Protein AF-A0AAN6QRR6-F1 (afdb_monomer_lite)

Sequence (284 aa):
MASRGSGISPPNESFLSRKKKEIVDRSMAIFEQSLERCLNNSVSTPRRTKRQRDDEDTTPEHRTSETGPRTKRKRAAPEPNGLRLACPFYKHDPAKYKNHNTCSGHCWKTVHRLKEHIYRNHVLKNCCPRCLEHFDGSEALKDHQRAKVPCELKQASVDTITDEQEKKLHTRAKPNVPEEEKWREMYQIIFPGEEVPSPYHELAAEPSKAGISRFSSPDEVKELLRTKLPPLVRRALEKEVDRLFEDLQEKVNQKTVEIIRDVELQMLRTIQFGEEQSVAPAAA

Foldseek 3Di:
DDDDDDDDDDDDQDPLNVVLVVVLVVVLVVVLVVLCCVLVVPPDDDDDDDDDDDDDDDYDDDDDDDDDDDDDPPPDDPDPPPFFFAALLCVVPVPVCVPVCLHNVDTHPAVVVSLVSCCVPQEQPLAAQAARDHDPDVVRSVCQPVDPDPDHGDDDDLRYQDPVLNVVSPPDDDPPDDRQVVQQSNSCSSRPPDDRDGRGPPPVVVPPVVVVVPQPDPVSVSVCCSPPVSVVSSVVSSVVSVVVVVVVVVVVVVVVVVVVVVVVVVVVVVVVVVVVVVPDDDDD

Radius of gyration: 33.0 Å; chains: 1; bounding box: 94×90×100 Å

Secondary structure (DSSP, 8-state):
--------PPP---HHHHHHHHHHHHHHHHHHHHHHHHHHGGG------------------------------------S----BPPHHHHH-HHHHTT-HHHHS--BSSHHHHHHHHHHHTB-TTB-TTT--B-SSHHHHHHHHT-SSPPP-PPPPTT-B-HHHHHHHHSPPPTT--HHHHHHHHHHHHSTTS----SB----S--TTTTTTT---HHHHHHHHHHHHHHHHHHHHHHHHHHHHHHHHHHHHHHHHHHHHHHHHHHHHHHHHHHHHHS-----

pLDDT: mean 70.09, std 20.12, range [28.44, 96.38]

Structure (mmCIF, N/CA/C/O backbone):
data_AF-A0AAN6QRR6-F1
#
_entry.id   AF-A0AAN6QRR6-F1
#
loop_
_atom_site.group_PDB
_atom_site.id
_atom_site.type_symbol
_atom_site.label_atom_id
_atom_site.label_alt_id
_atom_site.label_comp_id
_atom_site.label_asym_id
_atom_site.label_entity_id
_atom_site.label_seq_id
_atom_site.pdbx_PDB_ins_code
_atom_site.Cartn_x
_atom_site.Cartn_y
_atom_site.Cartn_z
_atom_site.occupancy
_atom_site.B_iso_or_equiv
_atom_site.auth_seq_id
_atom_site.auth_comp_id
_atom_site.auth_asym_id
_atom_site.auth_atom_id
_atom_site.pdbx_PDB_model_num
ATOM 1 N N . MET A 1 1 ? -14.271 63.853 19.084 1.00 41.41 1 MET A N 1
ATOM 2 C CA . MET A 1 1 ? -13.844 63.000 17.955 1.00 41.41 1 MET A CA 1
ATOM 3 C C . MET A 1 1 ? -13.163 61.775 18.532 1.00 41.41 1 MET A C 1
ATOM 5 O O . MET A 1 1 ? -12.080 61.887 19.087 1.00 41.41 1 MET A O 1
ATOM 9 N N . ALA A 1 2 ? -13.874 60.650 18.528 1.00 42.28 2 ALA A N 1
ATOM 10 C CA . ALA A 1 2 ? -13.412 59.376 19.053 1.00 42.28 2 ALA A CA 1
ATOM 11 C C . ALA A 1 2 ? -12.925 58.512 17.889 1.00 42.28 2 ALA A C 1
ATOM 13 O O . ALA A 1 2 ? -13.687 58.293 16.956 1.00 42.28 2 ALA A O 1
ATOM 14 N N . SER A 1 3 ? -11.702 57.995 17.984 1.00 38.94 3 SER A N 1
ATOM 15 C CA . SER A 1 3 ? -11.244 56.859 17.182 1.00 38.94 3 SER A CA 1
ATOM 16 C C . SER A 1 3 ? -10.356 55.989 18.061 1.00 38.94 3 SER A C 1
ATOM 18 O O . SER A 1 3 ? -9.150 56.195 18.164 1.00 38.94 3 SER A O 1
ATOM 20 N N . ARG A 1 4 ? -10.983 55.034 18.753 1.00 41.72 4 ARG A N 1
ATOM 21 C CA . ARG A 1 4 ? -10.296 53.899 19.370 1.00 41.72 4 ARG A CA 1
ATOM 22 C C . ARG A 1 4 ? -10.099 52.852 18.278 1.00 41.72 4 ARG A C 1
ATOM 24 O O . ARG A 1 4 ? -11.075 52.300 17.780 1.00 41.72 4 ARG A O 1
ATOM 31 N N . GLY A 1 5 ? -8.849 52.612 17.894 1.00 38.28 5 GLY A N 1
ATOM 32 C CA . GLY A 1 5 ? -8.487 51.487 17.041 1.00 38.28 5 GLY A CA 1
ATOM 33 C C . GLY A 1 5 ? -8.675 50.184 17.811 1.00 38.28 5 GLY A C 1
ATOM 34 O O . GLY A 1 5 ? -7.978 49.941 18.795 1.00 38.28 5 GLY A O 1
ATOM 35 N N . SER A 1 6 ? -9.632 49.366 17.383 1.00 37.62 6 SER A N 1
ATOM 36 C CA . SER A 1 6 ? -9.788 47.993 17.855 1.00 37.62 6 SER A CA 1
ATOM 37 C C . SER A 1 6 ? -8.597 47.165 17.379 1.00 37.62 6 SER A C 1
ATOM 39 O O . SER A 1 6 ? -8.483 46.848 16.197 1.00 37.62 6 SER A O 1
ATOM 41 N N . GLY A 1 7 ? -7.704 46.822 18.306 1.00 34.41 7 GLY A N 1
ATOM 42 C CA . GLY A 1 7 ? -6.723 45.765 18.104 1.00 34.41 7 GLY A CA 1
ATOM 43 C C . GLY A 1 7 ? -7.452 44.433 17.962 1.00 34.41 7 GLY A C 1
ATOM 44 O O . GLY A 1 7 ? -8.055 43.943 18.914 1.00 34.41 7 GLY A O 1
ATOM 45 N N . ILE A 1 8 ? -7.431 43.871 16.758 1.00 40.53 8 ILE A N 1
ATOM 46 C CA . ILE A 1 8 ? -7.892 42.513 16.486 1.00 40.53 8 ILE A CA 1
ATOM 47 C C . ILE A 1 8 ? -6.829 41.571 17.061 1.00 40.53 8 ILE A C 1
ATOM 49 O O . ILE A 1 8 ? -5.773 41.375 16.464 1.00 40.53 8 ILE A O 1
ATOM 53 N N . SER A 1 9 ? -7.084 41.025 18.250 1.00 40.47 9 SER A N 1
ATOM 54 C CA . SER A 1 9 ? -6.319 39.891 18.775 1.00 40.47 9 SER A CA 1
ATOM 55 C C . SER A 1 9 ? -6.528 38.671 17.864 1.00 40.47 9 SER A C 1
ATOM 57 O O . SER A 1 9 ? -7.665 38.421 17.454 1.00 40.47 9 SER A O 1
ATOM 59 N N . PRO A 1 10 ? -5.478 37.897 17.534 1.00 50.06 10 PRO A N 1
ATOM 60 C CA . PRO A 1 10 ? -5.624 36.700 16.715 1.00 50.06 10 PRO A CA 1
ATOM 61 C C . PRO A 1 10 ? -6.438 35.627 17.459 1.00 50.06 10 PRO A C 1
ATOM 63 O O . PRO A 1 10 ? -6.409 35.581 18.694 1.00 50.06 10 PRO A O 1
ATOM 66 N N . PRO A 1 11 ? -7.160 34.754 16.734 1.00 54.41 11 PRO A N 1
ATOM 67 C CA . PRO A 1 11 ? -8.000 33.738 17.345 1.00 54.41 11 PRO A CA 1
ATOM 68 C C . PRO A 1 11 ? -7.126 32.752 18.124 1.00 54.41 11 PRO A C 1
ATOM 70 O O . PRO A 1 11 ? -6.092 32.275 17.651 1.00 54.41 11 PRO A O 1
ATOM 73 N N . ASN A 1 12 ? -7.539 32.470 19.353 1.00 50.34 12 ASN A N 1
ATOM 74 C CA . ASN A 1 12 ? -6.928 31.486 20.228 1.00 50.34 12 ASN A CA 1
ATOM 75 C C . ASN A 1 12 ? -7.055 30.080 19.612 1.00 50.34 12 ASN A C 1
ATOM 77 O O . ASN A 1 12 ? -8.045 29.389 19.821 1.00 50.34 12 ASN A O 1
ATOM 81 N N . GLU A 1 13 ? -6.048 29.628 18.858 1.00 58.41 13 GLU A N 1
ATOM 82 C CA . GLU A 1 13 ? -6.014 28.233 18.398 1.00 58.41 13 GLU A CA 1
ATOM 83 C C . GLU A 1 13 ? -6.190 27.273 19.581 1.00 58.41 13 GLU A C 1
ATOM 85 O O . GLU A 1 13 ? -5.448 27.361 20.569 1.00 58.41 13 GLU A O 1
ATOM 90 N N . SER A 1 14 ? -7.160 26.358 19.463 1.00 82.81 14 SER A N 1
ATOM 91 C CA . SER A 1 14 ? -7.439 25.349 20.483 1.00 82.81 14 SER A CA 1
ATOM 92 C C . SER A 1 14 ? -6.184 24.515 20.770 1.00 82.81 14 SER A C 1
ATOM 94 O O . SER A 1 14 ? -5.356 24.287 19.883 1.00 82.81 14 SER A O 1
ATOM 96 N N . PHE A 1 15 ? -6.028 24.032 22.006 1.00 86.44 15 PHE A N 1
ATOM 97 C CA . PHE A 1 15 ? -4.907 23.157 22.373 1.00 86.44 15 PHE A CA 1
ATOM 98 C C . PHE A 1 15 ? -4.795 21.945 21.429 1.00 86.44 15 PHE A C 1
ATOM 100 O O . PHE A 1 15 ? -3.695 21.573 21.022 1.00 86.44 15 PHE A O 1
ATOM 107 N N . LEU A 1 16 ? -5.939 21.386 21.017 1.00 84.31 16 LEU A N 1
ATOM 108 C CA . LEU A 1 16 ? -6.011 20.290 20.051 1.00 84.31 16 LEU A CA 1
ATOM 109 C C . LEU A 1 16 ? -5.510 20.710 18.667 1.00 84.31 16 LEU A C 1
ATOM 111 O O . LEU A 1 16 ? -4.710 19.989 18.081 1.00 84.31 16 LEU A O 1
ATOM 115 N N . SER A 1 17 ? -5.902 21.887 18.172 1.00 87.50 17 SER A N 1
ATOM 116 C CA . SER A 1 17 ? -5.409 22.432 16.897 1.00 87.50 17 SER A CA 1
ATOM 117 C C . SER A 1 17 ? -3.889 22.602 16.917 1.00 87.50 17 SER A C 1
ATOM 119 O O . SER A 1 17 ? -3.209 22.155 15.995 1.00 87.50 17 SER A O 1
ATOM 121 N N . ARG A 1 18 ? -3.331 23.140 18.013 1.00 91.56 18 ARG A N 1
ATOM 122 C CA . ARG A 1 18 ? -1.872 23.251 18.187 1.00 91.56 18 ARG A CA 1
ATOM 123 C C . ARG A 1 18 ? -1.196 21.885 18.197 1.00 91.56 18 ARG A C 1
ATOM 125 O O . ARG A 1 18 ? -0.142 21.727 17.589 1.00 91.56 18 ARG A O 1
ATOM 132 N N . LYS A 1 19 ? -1.802 20.891 18.855 1.00 91.38 19 LYS A N 1
ATOM 133 C CA . LYS A 1 19 ? -1.226 19.547 18.941 1.00 91.38 19 LYS A CA 1
ATOM 134 C C . LYS A 1 19 ? -1.268 18.807 17.606 1.00 91.38 19 LYS A C 1
ATOM 136 O O . LYS A 1 19 ? -0.277 18.190 17.226 1.00 91.38 19 LYS A O 1
ATOM 141 N N . LYS A 1 20 ? -2.379 18.912 16.873 1.00 90.50 20 LYS A N 1
ATOM 142 C CA . LYS A 1 20 ? -2.514 18.394 15.504 1.00 90.50 20 LYS A CA 1
ATOM 143 C C . LYS A 1 20 ? -1.458 19.011 14.588 1.00 90.50 20 LYS A C 1
ATOM 145 O O . LYS A 1 20 ? -0.737 18.284 13.908 1.00 90.50 20 LYS A O 1
ATOM 150 N N . LYS A 1 21 ? -1.292 20.335 14.654 1.00 92.00 21 LYS A N 1
ATOM 151 C CA . LYS A 1 21 ? -0.264 21.065 13.906 1.00 92.00 21 LYS A CA 1
ATOM 152 C C . LYS A 1 21 ? 1.153 20.594 14.245 1.00 92.00 21 LYS A C 1
ATOM 154 O O . LYS A 1 21 ? 1.920 20.303 13.337 1.00 92.00 21 LYS A O 1
ATOM 159 N N . GLU A 1 22 ? 1.480 20.431 15.527 1.00 93.88 22 GLU A N 1
ATOM 160 C CA . GLU A 1 22 ? 2.784 19.915 15.976 1.00 93.88 22 GLU A CA 1
ATOM 161 C C . GLU A 1 22 ? 3.090 18.519 15.395 1.00 93.88 22 GLU A C 1
ATOM 163 O O . GLU A 1 22 ? 4.215 18.252 14.967 1.00 93.88 22 GLU A O 1
ATOM 168 N N . ILE A 1 23 ? 2.090 17.629 15.341 1.00 90.38 23 ILE A N 1
ATOM 169 C CA . ILE A 1 23 ? 2.226 16.280 14.764 1.00 90.38 23 ILE A CA 1
ATOM 170 C C . ILE A 1 23 ? 2.510 16.355 13.260 1.00 90.38 23 ILE A C 1
ATOM 172 O O . ILE A 1 23 ? 3.420 15.676 12.769 1.00 90.38 23 ILE A O 1
ATOM 176 N N . VAL A 1 24 ? 1.755 17.186 12.535 1.00 94.25 24 VAL A N 1
ATOM 177 C CA . VAL A 1 24 ? 1.956 17.400 11.096 1.00 94.25 24 VAL A CA 1
ATOM 178 C C . VAL A 1 24 ? 3.338 17.995 10.840 1.00 94.25 24 VAL A C 1
ATOM 180 O O . VAL A 1 24 ? 4.071 17.464 10.013 1.00 94.25 24 VAL A O 1
ATOM 183 N N . ASP A 1 25 ? 3.741 19.029 11.578 1.00 93.00 25 ASP A N 1
ATOM 184 C CA . ASP A 1 25 ? 5.031 19.703 11.395 1.00 93.00 25 ASP A CA 1
ATOM 185 C C . ASP A 1 25 ? 6.216 18.769 11.674 1.00 93.00 25 ASP A C 1
ATOM 187 O O . ASP A 1 25 ? 7.170 18.723 10.895 1.00 93.00 25 ASP A O 1
ATOM 191 N N . ARG A 1 26 ? 6.140 17.943 12.725 1.00 92.81 26 ARG A N 1
ATOM 192 C CA . ARG A 1 26 ? 7.170 16.933 13.011 1.00 92.81 26 ARG A CA 1
ATOM 193 C C . ARG A 1 26 ? 7.266 15.881 11.905 1.00 92.81 26 ARG A C 1
ATOM 195 O O . ARG A 1 26 ? 8.367 15.476 11.534 1.00 92.81 26 ARG A O 1
ATOM 202 N N . SER A 1 27 ? 6.123 15.449 11.377 1.00 88.69 27 SER A N 1
ATOM 203 C CA . SER A 1 27 ? 6.056 14.476 10.280 1.00 88.69 27 SER A CA 1
ATOM 204 C C . SER A 1 27 ? 6.585 15.071 8.973 1.00 88.69 27 SER A C 1
ATOM 206 O O . SER A 1 27 ? 7.342 14.417 8.254 1.00 88.69 27 SER A O 1
ATOM 208 N N . MET A 1 28 ? 6.266 16.338 8.706 1.00 94.56 28 MET A N 1
ATOM 209 C CA . MET A 1 28 ? 6.780 17.095 7.568 1.00 94.56 28 MET A CA 1
ATOM 210 C C . MET A 1 28 ? 8.296 17.276 7.639 1.00 94.56 28 MET A C 1
ATOM 212 O O . MET A 1 28 ? 8.961 17.058 6.633 1.00 94.56 28 MET A O 1
ATOM 216 N N . ALA A 1 29 ? 8.869 17.549 8.814 1.00 91.94 29 ALA A N 1
ATOM 217 C CA . ALA A 1 29 ? 10.322 17.644 8.974 1.00 91.94 29 ALA A CA 1
ATOM 218 C C . ALA A 1 29 ? 11.043 16.316 8.653 1.00 91.94 29 ALA A C 1
ATOM 220 O O . ALA A 1 29 ? 12.105 16.305 8.024 1.00 91.94 29 ALA A O 1
ATOM 221 N N . ILE A 1 30 ? 10.459 15.174 9.040 1.00 88.62 30 ILE A N 1
ATOM 222 C CA . ILE A 1 30 ? 10.984 13.839 8.695 1.00 88.62 30 ILE A CA 1
ATOM 223 C C . ILE A 1 30 ? 10.897 13.598 7.184 1.00 88.62 30 ILE A C 1
ATOM 225 O O . ILE A 1 30 ? 11.841 13.078 6.574 1.00 88.62 30 ILE A O 1
ATOM 229 N N . PHE A 1 31 ? 9.769 13.973 6.580 1.00 90.19 31 PHE A N 1
ATOM 230 C CA . PHE A 1 31 ? 9.561 13.875 5.143 1.00 90.19 31 PHE A CA 1
ATOM 231 C C . PHE A 1 31 ? 10.566 14.740 4.371 1.00 90.19 31 PHE A C 1
ATOM 233 O O . PHE A 1 31 ? 11.236 14.219 3.486 1.00 90.19 31 PHE A O 1
ATOM 240 N N . GLU A 1 32 ? 10.738 16.011 4.732 1.00 88.31 32 GLU A N 1
ATOM 241 C CA . GLU A 1 32 ? 11.668 16.943 4.083 1.00 88.31 32 GLU A CA 1
ATOM 242 C C . GLU A 1 32 ? 13.119 16.463 4.198 1.00 88.31 32 GLU A C 1
ATOM 244 O O . GLU A 1 32 ? 13.843 16.436 3.202 1.00 88.31 32 GLU A O 1
ATOM 249 N N . GLN A 1 33 ? 13.532 15.963 5.370 1.00 84.81 33 GLN A N 1
ATOM 250 C CA . GLN A 1 33 ? 14.857 15.358 5.534 1.00 84.81 33 GLN A CA 1
ATOM 251 C C . GLN A 1 33 ? 15.043 14.129 4.627 1.00 84.81 33 GLN A C 1
ATOM 253 O O . GLN A 1 33 ? 16.127 13.898 4.083 1.00 84.81 33 GLN A O 1
ATOM 258 N N . SER A 1 34 ? 13.996 13.320 4.470 1.00 84.69 34 SER A N 1
ATOM 259 C CA . SER A 1 34 ? 14.023 12.135 3.610 1.00 84.69 34 SER A CA 1
ATOM 260 C C . SER A 1 34 ? 14.040 12.512 2.129 1.00 84.69 34 SER A C 1
ATOM 262 O O . SER A 1 34 ? 14.809 11.927 1.366 1.00 84.69 34 SER A O 1
ATOM 264 N N . LEU A 1 35 ? 13.260 13.523 1.739 1.00 86.38 35 LEU A N 1
ATOM 265 C CA . LEU A 1 35 ? 13.215 14.076 0.391 1.00 86.38 35 LEU A CA 1
ATOM 266 C C . LEU A 1 35 ? 14.591 14.610 -0.009 1.00 86.38 35 LEU A C 1
ATOM 268 O O . LEU A 1 35 ? 15.136 14.178 -1.021 1.00 86.38 35 LEU A O 1
ATOM 272 N N . GLU A 1 36 ? 15.211 15.447 0.823 1.00 85.19 36 GLU A N 1
ATOM 273 C CA . GLU A 1 36 ? 16.554 15.970 0.562 1.00 85.19 36 GLU A CA 1
ATOM 274 C C . GLU A 1 36 ? 17.605 14.860 0.497 1.00 85.19 36 GLU A C 1
ATOM 276 O O . GLU A 1 36 ? 18.439 14.836 -0.409 1.00 85.19 36 GLU A O 1
ATOM 281 N N . ARG A 1 37 ? 17.543 13.869 1.395 1.00 81.56 37 ARG A N 1
ATOM 282 C CA . ARG A 1 37 ? 18.446 12.711 1.339 1.00 81.56 37 ARG A CA 1
ATOM 283 C C . ARG A 1 37 ? 18.313 11.962 0.011 1.00 81.56 37 ARG A C 1
ATOM 285 O O . ARG A 1 37 ? 19.327 11.568 -0.558 1.00 81.56 37 ARG A O 1
ATOM 292 N N . CYS A 1 38 ? 17.098 11.777 -0.499 1.00 79.75 38 CYS A N 1
ATOM 293 C CA . CYS A 1 38 ? 16.847 11.113 -1.778 1.00 79.75 38 CYS A CA 1
ATOM 294 C C . CYS A 1 38 ? 17.300 11.951 -2.982 1.00 79.75 38 CYS A C 1
ATOM 296 O O . CYS A 1 38 ? 17.914 11.409 -3.903 1.00 79.75 38 CYS A O 1
ATOM 298 N N . LEU A 1 39 ? 17.035 13.259 -2.970 1.00 81.88 39 LEU A N 1
ATOM 299 C CA . LEU A 1 39 ? 17.397 14.168 -4.061 1.00 81.88 39 LEU A CA 1
ATOM 300 C C . LEU A 1 39 ? 18.916 14.402 -4.149 1.00 81.88 39 LEU A C 1
ATOM 302 O O . LEU A 1 39 ? 19.447 14.568 -5.254 1.00 81.88 39 LEU A O 1
ATOM 306 N N . ASN A 1 40 ? 19.620 14.347 -3.014 1.00 76.75 40 ASN A N 1
ATOM 307 C CA . ASN A 1 40 ? 21.065 14.572 -2.927 1.00 76.75 40 ASN A CA 1
ATOM 308 C C . ASN A 1 40 ? 21.884 13.269 -3.070 1.00 76.75 40 ASN A C 1
ATOM 310 O O . ASN A 1 40 ? 22.966 13.290 -3.656 1.00 76.75 40 ASN A O 1
ATOM 314 N N . ASN A 1 41 ? 21.356 12.101 -2.669 1.00 61.88 41 ASN A N 1
ATOM 315 C CA . ASN A 1 41 ? 22.047 10.806 -2.827 1.00 61.88 41 ASN A CA 1
ATOM 316 C C . ASN A 1 41 ? 21.940 10.175 -4.225 1.00 61.88 41 ASN A C 1
ATOM 318 O O . ASN A 1 41 ? 22.332 9.017 -4.408 1.00 61.88 41 ASN A O 1
ATOM 322 N N . SER A 1 42 ? 21.527 10.924 -5.256 1.00 49.59 42 SER A N 1
ATOM 323 C CA . SER A 1 42 ? 21.653 10.457 -6.646 1.00 49.59 42 SER A CA 1
ATOM 324 C C . SER A 1 42 ? 23.113 10.199 -7.073 1.00 49.59 42 SER A C 1
ATOM 326 O O . SER A 1 42 ? 23.346 9.694 -8.169 1.00 49.59 42 SER A O 1
ATOM 328 N N . VAL A 1 43 ? 24.100 10.472 -6.205 1.00 42.41 43 VAL A N 1
ATOM 329 C CA . VAL A 1 43 ? 25.482 9.983 -6.307 1.00 42.41 43 VAL A CA 1
ATOM 330 C C . VAL A 1 43 ? 26.008 9.549 -4.930 1.00 42.41 43 VAL A C 1
ATOM 332 O O . VAL A 1 43 ? 26.898 10.191 -4.394 1.00 42.41 43 VAL A O 1
ATOM 335 N N . SER A 1 44 ? 25.470 8.484 -4.321 1.00 32.22 44 SER A N 1
ATOM 336 C CA . SER A 1 44 ? 26.194 7.643 -3.338 1.00 32.22 44 SER A CA 1
ATOM 337 C C . SER A 1 44 ? 25.355 6.438 -2.910 1.00 32.22 44 SER A C 1
ATOM 339 O O . SER A 1 44 ? 24.500 6.522 -2.034 1.00 32.22 44 SER A O 1
ATOM 341 N N . THR A 1 45 ? 25.628 5.270 -3.492 1.00 32.81 45 THR A N 1
ATOM 342 C CA . THR A 1 45 ? 25.236 3.995 -2.878 1.00 32.81 45 THR A CA 1
ATOM 343 C C . THR A 1 45 ? 25.963 3.844 -1.535 1.00 32.81 45 THR A C 1
ATOM 345 O O . THR A 1 45 ? 27.190 3.991 -1.524 1.00 32.81 45 THR A O 1
ATOM 348 N N . PRO A 1 46 ? 25.288 3.510 -0.422 1.00 32.78 46 PRO A N 1
ATOM 349 C CA . PRO A 1 46 ? 25.958 3.320 0.857 1.00 32.78 46 PRO A CA 1
ATOM 350 C C . PRO A 1 46 ? 26.853 2.076 0.791 1.00 32.78 46 PRO A C 1
ATOM 352 O O . PRO A 1 46 ? 26.394 0.946 0.608 1.00 32.78 46 PRO A O 1
ATOM 355 N N . ARG A 1 47 ? 28.165 2.295 0.913 1.00 33.62 47 ARG A N 1
ATOM 356 C CA . ARG A 1 47 ? 29.181 1.246 1.013 1.00 33.62 47 ARG A CA 1
ATOM 357 C C . ARG A 1 47 ? 29.032 0.584 2.381 1.00 33.62 47 ARG A C 1
ATOM 359 O O . ARG A 1 47 ? 29.431 1.147 3.393 1.00 33.62 47 ARG A O 1
ATOM 366 N N . ARG A 1 48 ? 28.440 -0.609 2.409 1.00 34.72 48 ARG A N 1
ATOM 367 C CA . ARG A 1 48 ? 28.385 -1.473 3.595 1.00 34.72 48 ARG A CA 1
ATOM 368 C C . ARG A 1 48 ? 29.820 -1.701 4.093 1.00 34.72 48 ARG A C 1
ATOM 370 O O . ARG A 1 48 ? 30.649 -2.248 3.366 1.00 34.72 48 ARG A O 1
ATOM 377 N N . THR A 1 49 ? 30.116 -1.233 5.301 1.00 37.56 49 THR A N 1
ATOM 378 C CA . THR A 1 49 ? 31.385 -1.427 6.007 1.00 37.56 49 THR A CA 1
ATOM 379 C C . THR A 1 49 ? 31.629 -2.924 6.190 1.00 37.56 49 THR A C 1
ATOM 381 O O . THR A 1 49 ? 30.915 -3.614 6.917 1.00 37.56 49 THR A O 1
ATOM 384 N N . LYS A 1 50 ? 32.624 -3.446 5.467 1.00 34.41 50 LYS A N 1
ATOM 385 C CA . LYS A 1 50 ? 33.144 -4.801 5.643 1.00 34.41 50 LYS A CA 1
ATOM 386 C C . LYS A 1 50 ? 33.900 -4.807 6.971 1.00 34.41 50 LYS A C 1
ATOM 388 O O . LYS A 1 50 ? 34.956 -4.192 7.065 1.00 34.41 50 LYS A O 1
ATOM 393 N N . ARG A 1 51 ? 33.320 -5.444 7.992 1.00 34.59 51 ARG A N 1
ATOM 394 C CA . ARG A 1 51 ? 34.021 -5.759 9.240 1.00 34.59 51 ARG A CA 1
ATOM 395 C C . ARG A 1 51 ? 35.254 -6.597 8.893 1.00 34.59 51 ARG A C 1
ATOM 397 O O . ARG A 1 51 ? 35.142 -7.616 8.211 1.00 34.59 51 ARG A O 1
ATOM 404 N N . GLN A 1 52 ? 36.398 -6.073 9.301 1.00 32.88 52 GLN A N 1
ATOM 405 C CA . GLN A 1 52 ? 37.721 -6.670 9.248 1.00 32.88 52 GLN A CA 1
ATOM 406 C C . GLN A 1 52 ? 37.755 -7.851 10.224 1.00 32.88 52 GLN A C 1
ATOM 408 O O . GLN A 1 52 ? 37.259 -7.737 11.344 1.00 32.88 52 GLN A O 1
ATOM 413 N N . ARG A 1 53 ? 38.263 -8.996 9.769 1.00 33.88 53 ARG A N 1
ATOM 414 C CA . ARG A 1 53 ? 38.677 -10.101 10.631 1.00 33.88 53 ARG A CA 1
ATOM 415 C C . ARG A 1 53 ? 40.135 -10.343 10.274 1.00 33.88 53 ARG A C 1
ATOM 417 O O . ARG A 1 53 ? 40.410 -10.690 9.126 1.00 33.88 53 ARG A O 1
ATOM 424 N N . ASP A 1 54 ? 41.005 -10.006 11.213 1.00 37.84 54 ASP A N 1
ATOM 425 C CA . ASP A 1 54 ? 42.435 -10.274 11.166 1.00 37.84 54 ASP A CA 1
ATOM 426 C C . ASP A 1 54 ? 42.657 -11.786 11.284 1.00 37.84 54 ASP A C 1
ATOM 428 O O . ASP A 1 54 ? 41.964 -12.444 12.061 1.00 37.84 54 ASP A O 1
ATOM 432 N N . ASP A 1 55 ? 43.582 -12.316 10.490 1.00 33.94 55 ASP A N 1
ATOM 433 C CA . ASP A 1 55 ? 44.284 -13.565 10.781 1.00 33.94 55 ASP A CA 1
ATOM 434 C C . ASP A 1 55 ? 45.655 -13.492 10.090 1.00 33.94 55 ASP A C 1
ATOM 436 O O . ASP A 1 55 ? 45.767 -13.111 8.920 1.00 33.94 55 ASP A O 1
ATOM 440 N N . GLU A 1 56 ? 46.684 -13.736 10.887 1.00 32.78 56 GLU A N 1
ATOM 441 C CA . GLU A 1 56 ? 48.104 -13.477 10.679 1.00 32.78 56 GLU A CA 1
ATOM 442 C C . GLU A 1 56 ? 48.802 -14.830 10.513 1.00 32.78 56 GLU A C 1
ATOM 444 O O . GLU A 1 56 ? 48.715 -15.633 11.434 1.00 32.78 56 GLU A O 1
ATOM 449 N N . ASP A 1 57 ? 49.495 -15.085 9.389 1.00 33.41 57 ASP A N 1
ATOM 450 C CA . ASP A 1 57 ? 50.649 -16.007 9.376 1.00 33.41 57 ASP A CA 1
ATOM 451 C C . ASP A 1 57 ? 51.580 -15.846 8.137 1.00 33.41 57 ASP A C 1
ATOM 453 O O . ASP A 1 57 ? 51.236 -16.180 7.002 1.00 33.41 57 ASP A O 1
ATOM 457 N N . THR A 1 58 ? 52.734 -15.210 8.379 1.00 30.39 58 THR A N 1
ATOM 458 C CA . THR A 1 58 ? 54.148 -15.560 8.064 1.00 30.39 58 THR A CA 1
ATOM 459 C C . THR A 1 58 ? 54.535 -16.291 6.741 1.00 30.39 58 THR A C 1
ATOM 461 O O . THR A 1 58 ? 54.377 -17.497 6.639 1.00 30.39 58 THR A O 1
ATOM 464 N N . THR A 1 59 ? 54.969 -15.580 5.671 1.00 35.03 59 THR A N 1
ATOM 465 C CA . THR A 1 59 ? 56.348 -15.361 5.075 1.00 35.03 59 THR A CA 1
ATOM 466 C C . THR A 1 59 ? 56.946 -16.466 4.133 1.00 35.03 59 THR A C 1
ATOM 468 O O . THR A 1 59 ? 56.431 -17.575 4.126 1.00 35.03 59 THR A O 1
ATOM 471 N N . PRO A 1 60 ? 58.016 -16.226 3.312 1.00 40.47 60 PRO A N 1
ATOM 472 C CA . PRO A 1 60 ? 58.104 -15.322 2.136 1.00 40.47 60 PRO A CA 1
ATOM 473 C C . PRO A 1 60 ? 58.853 -15.910 0.882 1.00 40.47 60 PRO A C 1
ATOM 475 O O . PRO A 1 60 ? 59.268 -17.061 0.885 1.00 40.47 60 PRO A O 1
ATOM 478 N N . GLU A 1 61 ? 59.085 -15.044 -0.135 1.00 30.45 61 GLU A N 1
ATOM 479 C CA . GLU A 1 61 ? 60.025 -15.113 -1.304 1.00 30.45 61 GLU A CA 1
ATOM 480 C C . GLU A 1 61 ? 59.469 -15.595 -2.670 1.00 30.45 61 GLU A C 1
ATOM 482 O O . GLU A 1 61 ? 58.752 -16.581 -2.741 1.00 30.45 61 GLU A O 1
ATOM 487 N N . HIS A 1 62 ? 59.755 -15.022 -3.855 1.00 29.03 62 HIS A N 1
ATOM 488 C CA . HIS A 1 62 ? 60.454 -13.811 -4.336 1.00 29.03 62 HIS A CA 1
ATOM 489 C C . HIS A 1 62 ? 60.098 -13.623 -5.840 1.00 29.03 62 HIS A C 1
ATOM 491 O O . HIS A 1 62 ? 59.976 -14.624 -6.545 1.00 29.03 62 HIS A O 1
ATOM 497 N N . ARG A 1 63 ? 60.010 -12.366 -6.333 1.00 31.72 63 ARG A N 1
ATOM 498 C CA . ARG A 1 63 ? 60.360 -11.834 -7.694 1.00 31.72 63 ARG A CA 1
ATOM 499 C C . ARG A 1 63 ? 59.425 -10.709 -8.198 1.00 31.72 63 ARG A C 1
ATOM 501 O O . ARG A 1 63 ? 58.387 -10.941 -8.801 1.00 31.72 63 ARG A O 1
ATOM 508 N N . THR A 1 64 ? 59.861 -9.484 -7.889 1.00 28.44 64 THR A N 1
ATOM 509 C CA . THR A 1 64 ? 59.967 -8.257 -8.716 1.00 28.44 64 THR A CA 1
ATOM 510 C C . THR A 1 64 ? 59.168 -8.138 -10.030 1.00 28.44 64 THR A C 1
ATOM 512 O O . THR A 1 64 ? 59.392 -8.918 -10.953 1.00 28.44 64 THR A O 1
ATOM 515 N N . SER A 1 65 ? 58.342 -7.081 -10.151 1.00 29.56 65 SER A N 1
ATOM 516 C CA . SER A 1 65 ? 58.589 -5.904 -11.027 1.00 29.56 65 SER A CA 1
ATOM 517 C C . SER A 1 65 ? 57.307 -5.114 -11.387 1.00 29.56 65 SER A C 1
ATOM 519 O O . SER A 1 65 ? 56.362 -5.652 -11.949 1.00 29.56 65 SER A O 1
ATOM 521 N N . GLU A 1 66 ? 57.355 -3.811 -11.084 1.00 31.69 66 GLU A N 1
ATOM 522 C CA . GLU A 1 66 ? 56.846 -2.660 -11.864 1.00 31.69 66 GLU A CA 1
ATOM 523 C C . GLU A 1 66 ? 55.330 -2.338 -11.975 1.00 31.69 66 GLU A C 1
ATOM 525 O O . GLU A 1 66 ? 54.566 -2.847 -12.788 1.00 31.69 66 GLU A O 1
ATOM 530 N N . THR A 1 67 ? 54.942 -1.363 -11.142 1.00 32.75 67 THR A N 1
ATOM 531 C CA . THR A 1 67 ? 54.162 -0.134 -11.418 1.00 32.75 67 THR A CA 1
ATOM 532 C C . THR A 1 67 ? 53.354 -0.002 -12.724 1.00 32.75 67 THR A C 1
ATOM 534 O O . THR A 1 67 ? 53.902 0.204 -13.802 1.00 32.75 67 THR A O 1
ATOM 537 N N . GLY A 1 68 ? 52.023 0.108 -12.584 1.00 30.14 68 GLY A N 1
ATOM 538 C CA . GLY A 1 68 ? 51.114 0.665 -13.598 1.00 30.14 68 GLY A CA 1
ATOM 539 C C . GLY A 1 68 ? 49.704 0.955 -13.033 1.00 30.14 68 GLY A C 1
ATOM 540 O O . GLY A 1 68 ? 49.166 0.112 -12.308 1.00 30.14 68 GLY A O 1
ATOM 541 N N . PRO A 1 69 ? 49.062 2.114 -13.308 1.00 34.62 69 PRO A N 1
ATOM 542 C CA . PRO A 1 69 ? 47.784 2.484 -12.695 1.00 34.62 69 PRO A CA 1
ATOM 543 C C . PRO A 1 69 ? 46.630 1.661 -13.282 1.00 34.62 69 PRO A C 1
ATOM 545 O O . PRO A 1 69 ? 46.371 1.700 -14.485 1.00 34.62 69 PRO A O 1
ATOM 548 N N . ARG A 1 70 ? 45.880 0.950 -12.429 1.00 35.38 70 ARG A N 1
ATOM 549 C CA . ARG A 1 70 ? 44.653 0.243 -12.829 1.00 35.38 70 ARG A CA 1
ATOM 550 C C . ARG A 1 70 ? 43.619 1.245 -13.342 1.00 35.38 70 ARG A C 1
ATOM 552 O O . ARG A 1 70 ? 42.984 1.968 -12.574 1.00 35.38 70 ARG A O 1
ATOM 559 N N . THR A 1 71 ? 43.446 1.260 -14.657 1.00 39.19 71 THR A N 1
ATOM 560 C CA . THR A 1 71 ? 42.406 1.993 -15.370 1.00 39.19 71 THR A CA 1
ATOM 561 C C . THR A 1 71 ? 41.038 1.695 -14.755 1.00 39.19 71 THR A C 1
ATOM 563 O O . THR A 1 71 ? 40.583 0.552 -14.666 1.00 39.19 71 THR A O 1
ATOM 566 N N . LYS A 1 72 ? 40.367 2.759 -14.299 1.00 41.69 72 LYS A N 1
ATOM 567 C CA . LYS A 1 72 ? 38.952 2.734 -13.924 1.00 41.69 72 LYS A CA 1
ATOM 568 C C . LYS A 1 72 ? 38.187 2.140 -15.105 1.00 41.69 72 LYS A C 1
ATOM 570 O O . LYS A 1 72 ? 38.152 2.748 -16.174 1.00 41.69 72 LYS A O 1
ATOM 575 N N . ARG A 1 73 ? 37.593 0.957 -14.918 1.00 40.38 73 ARG A N 1
ATOM 576 C CA . ARG A 1 73 ? 36.660 0.361 -15.880 1.00 40.38 73 ARG A CA 1
ATOM 577 C C . ARG A 1 73 ? 35.594 1.407 -16.199 1.00 40.38 73 ARG A C 1
ATOM 579 O O . ARG A 1 73 ? 34.747 1.710 -15.357 1.00 40.38 73 ARG A O 1
ATOM 586 N N . LYS A 1 74 ? 35.691 1.995 -17.394 1.00 38.28 74 LYS A N 1
ATOM 587 C CA . LYS A 1 74 ? 34.663 2.858 -17.970 1.00 38.28 74 LYS A CA 1
ATOM 588 C C . LYS A 1 74 ? 33.348 2.089 -17.881 1.00 38.28 74 LYS A C 1
ATOM 590 O O . LYS A 1 74 ? 33.295 0.911 -18.234 1.00 38.28 74 LYS A O 1
ATOM 595 N N . ARG A 1 75 ? 32.307 2.744 -17.361 1.00 43.34 75 ARG A N 1
ATOM 596 C CA . ARG A 1 75 ? 30.933 2.262 -17.508 1.00 43.34 75 ARG A CA 1
ATOM 597 C C . ARG A 1 75 ? 30.725 2.065 -19.005 1.00 43.34 75 ARG A C 1
ATOM 599 O O . ARG A 1 75 ? 30.807 3.038 -19.750 1.00 43.34 75 ARG A O 1
ATOM 606 N N . ALA A 1 76 ? 30.574 0.811 -19.423 1.00 35.44 76 ALA A N 1
ATOM 607 C CA . ALA A 1 76 ? 30.230 0.496 -20.795 1.00 35.44 76 ALA A CA 1
ATOM 608 C C . ALA A 1 76 ? 28.956 1.270 -21.156 1.00 35.44 76 ALA A C 1
ATOM 610 O O . ALA A 1 76 ? 28.049 1.408 -20.325 1.00 35.44 76 ALA A O 1
ATOM 611 N N . ALA A 1 77 ? 28.964 1.833 -22.360 1.00 37.47 77 ALA A N 1
ATOM 612 C CA . ALA A 1 77 ? 27.861 2.556 -22.966 1.00 37.47 77 ALA A CA 1
ATOM 613 C C . ALA A 1 77 ? 26.553 1.734 -22.916 1.00 37.47 77 ALA A C 1
ATOM 615 O O . ALA A 1 77 ? 26.594 0.512 -22.749 1.00 37.47 77 ALA A O 1
ATOM 616 N N . PRO A 1 78 ? 25.376 2.377 -23.024 1.00 38.97 78 PRO A N 1
ATOM 617 C CA . PRO A 1 78 ? 24.126 1.646 -23.172 1.00 38.97 78 PRO A CA 1
ATOM 618 C C . PRO A 1 78 ? 24.143 0.881 -24.502 1.00 38.97 78 PRO A C 1
ATOM 620 O O . PRO A 1 78 ? 24.036 1.477 -25.568 1.00 38.97 78 PRO A O 1
ATOM 623 N N . GLU A 1 79 ? 24.298 -0.440 -24.421 1.00 36.16 79 GLU A N 1
ATOM 624 C CA . GLU A 1 79 ? 24.105 -1.356 -25.547 1.00 36.16 79 GLU A CA 1
ATOM 625 C C . GLU A 1 79 ? 22.672 -1.211 -26.109 1.00 36.16 79 GLU A C 1
ATOM 627 O O . GLU A 1 79 ? 21.720 -1.116 -25.322 1.00 36.16 79 GLU A O 1
ATOM 632 N N . PRO A 1 80 ? 22.484 -1.206 -27.441 1.00 40.03 80 PRO A N 1
ATOM 633 C CA . PRO A 1 80 ? 21.249 -0.763 -28.096 1.00 40.03 80 PRO A CA 1
ATOM 634 C C . PRO A 1 80 ? 20.076 -1.763 -28.078 1.00 40.03 80 PRO A C 1
ATOM 636 O O . PRO A 1 80 ? 19.044 -1.480 -28.674 1.00 40.03 80 PRO A O 1
ATOM 639 N N . ASN A 1 81 ? 20.147 -2.873 -27.336 1.00 47.78 81 ASN A N 1
ATOM 640 C CA . ASN A 1 81 ? 19.035 -3.832 -27.208 1.00 47.78 81 ASN A CA 1
ATOM 641 C C . ASN A 1 81 ? 18.356 -3.735 -25.833 1.00 47.78 81 ASN A C 1
ATOM 643 O O . ASN A 1 81 ? 18.332 -4.682 -25.049 1.00 47.78 81 ASN A O 1
ATOM 647 N N . GLY A 1 82 ? 17.827 -2.549 -25.520 1.00 53.84 82 GLY A N 1
ATOM 648 C CA . GLY A 1 82 ? 17.269 -2.161 -24.218 1.00 53.84 82 GLY A CA 1
ATOM 649 C C . GLY A 1 82 ? 15.934 -2.805 -23.821 1.00 53.84 82 GLY A C 1
ATOM 650 O O . GLY A 1 82 ? 15.176 -2.186 -23.075 1.00 53.84 82 GLY A O 1
ATOM 651 N N . LEU A 1 83 ? 15.631 -4.015 -24.292 1.00 61.97 83 LEU A N 1
ATOM 652 C CA . LEU A 1 83 ? 14.407 -4.725 -23.935 1.00 61.97 83 LEU A CA 1
ATOM 653 C C . LEU A 1 83 ? 14.505 -5.220 -22.487 1.00 61.97 83 LEU A C 1
ATOM 655 O O . LEU A 1 83 ? 15.334 -6.064 -22.144 1.00 61.97 83 LEU A O 1
ATOM 659 N N . ARG A 1 84 ? 13.682 -4.646 -21.607 1.00 78.88 84 ARG A N 1
ATOM 660 C CA . ARG A 1 84 ? 13.654 -4.988 -20.184 1.00 78.88 84 ARG A CA 1
ATOM 661 C C . ARG A 1 84 ? 12.400 -5.778 -19.857 1.00 78.88 84 ARG A C 1
ATOM 663 O O . ARG A 1 84 ? 11.302 -5.415 -20.275 1.00 78.88 84 ARG A O 1
ATOM 670 N N . LEU A 1 85 ? 12.584 -6.834 -19.078 1.00 81.06 85 LEU A N 1
ATOM 671 C CA . LEU A 1 85 ? 11.508 -7.702 -18.627 1.00 81.06 85 LEU A CA 1
ATOM 672 C C . LEU A 1 85 ? 10.614 -6.962 -17.631 1.00 81.06 85 LEU A C 1
ATOM 674 O O . LEU A 1 85 ? 11.121 -6.202 -16.799 1.00 81.06 85 LEU A O 1
ATOM 678 N N . ALA A 1 86 ? 9.309 -7.210 -17.711 1.00 86.19 86 ALA A N 1
ATOM 679 C CA . ALA A 1 86 ? 8.304 -6.690 -16.790 1.00 86.19 86 ALA A CA 1
ATOM 680 C C . ALA A 1 86 ? 8.009 -7.675 -15.647 1.00 86.19 86 ALA A C 1
ATOM 682 O O . ALA A 1 86 ? 8.362 -8.855 -15.707 1.00 86.19 86 ALA A O 1
ATOM 683 N N . CYS A 1 87 ? 7.343 -7.194 -14.597 1.00 87.56 87 CYS A N 1
ATOM 684 C CA . CYS A 1 87 ? 6.831 -8.053 -13.534 1.00 87.56 87 CYS A CA 1
ATOM 685 C C . CYS A 1 87 ? 5.612 -8.849 -14.046 1.00 87.56 87 CYS A C 1
ATOM 687 O O . CYS A 1 87 ? 4.673 -8.216 -14.531 1.00 87.56 87 CYS A O 1
ATOM 689 N N . PRO A 1 88 ? 5.584 -10.193 -13.920 1.00 85.69 88 PRO A N 1
ATOM 690 C CA . PRO A 1 88 ? 4.445 -11.020 -14.327 1.00 85.69 88 PRO A CA 1
ATOM 691 C C . PRO A 1 88 ? 3.117 -10.587 -13.698 1.00 85.69 88 PRO A C 1
ATOM 693 O O . PRO A 1 88 ? 2.130 -10.463 -14.410 1.00 85.69 88 PRO A O 1
ATOM 696 N N . PHE A 1 89 ? 3.110 -10.274 -12.398 1.00 82.19 89 PHE A N 1
ATOM 697 C CA . PHE A 1 89 ? 1.913 -9.846 -11.660 1.00 82.19 89 PHE A CA 1
ATOM 698 C C . PHE A 1 89 ? 1.361 -8.510 -12.153 1.00 82.19 89 PHE A C 1
ATOM 700 O O . PHE A 1 89 ? 0.166 -8.370 -12.377 1.00 82.19 89 PHE A O 1
ATOM 707 N N . TYR A 1 90 ? 2.246 -7.543 -12.409 1.00 82.19 90 TYR A N 1
ATOM 708 C CA . TYR A 1 90 ? 1.843 -6.264 -12.991 1.00 82.19 90 TYR A CA 1
ATOM 709 C C . TYR A 1 90 ? 1.347 -6.411 -14.434 1.00 82.19 90 TYR A C 1
ATOM 711 O O . TYR A 1 90 ? 0.463 -5.674 -14.850 1.00 82.19 90 TYR A O 1
ATOM 719 N N . LYS A 1 91 ? 1.906 -7.352 -15.206 1.00 83.00 91 LYS A N 1
ATOM 720 C CA . LYS A 1 91 ? 1.440 -7.646 -16.569 1.00 83.00 91 LYS A CA 1
ATOM 721 C C . LYS A 1 91 ? 0.088 -8.355 -16.592 1.00 83.00 91 LYS A C 1
ATOM 723 O O . LYS A 1 91 ? -0.691 -8.083 -17.493 1.00 83.00 91 LYS A O 1
ATOM 728 N N . HIS A 1 92 ? -0.161 -9.241 -15.633 1.00 80.56 92 HIS A N 1
ATOM 729 C CA . HIS A 1 92 ? -1.422 -9.964 -15.498 1.00 80.56 92 HIS A CA 1
ATOM 730 C C . HIS A 1 92 ? -2.557 -9.038 -15.033 1.00 80.56 92 HIS A C 1
ATOM 732 O O . HIS A 1 92 ? -3.632 -9.051 -15.618 1.00 80.56 92 HIS A O 1
ATOM 738 N N . ASP A 1 93 ? -2.304 -8.180 -14.037 1.00 78.69 93 ASP A N 1
ATOM 739 C CA . ASP A 1 93 ? -3.288 -7.199 -13.563 1.00 78.69 93 ASP A CA 1
ATOM 740 C C . ASP A 1 93 ? -2.642 -5.825 -13.277 1.00 78.69 93 ASP A C 1
ATOM 742 O O . ASP A 1 93 ? -2.236 -5.513 -12.147 1.00 78.69 93 ASP A O 1
ATOM 746 N N . PRO A 1 94 ? -2.554 -4.947 -14.294 1.00 77.94 94 PRO A N 1
ATOM 747 C CA . PRO A 1 94 ? -2.003 -3.608 -14.118 1.00 77.94 94 PRO A CA 1
ATOM 748 C C . PRO A 1 94 ? -2.804 -2.747 -13.134 1.00 77.94 94 PRO A C 1
ATOM 750 O O . PRO A 1 94 ? -2.226 -1.877 -12.479 1.00 77.94 94 PRO A O 1
ATOM 753 N N . ALA A 1 95 ? -4.122 -2.960 -13.021 1.00 72.25 95 ALA A N 1
ATOM 754 C CA . ALA A 1 95 ? -4.997 -2.154 -12.174 1.00 72.25 95 ALA A CA 1
ATOM 755 C C . ALA A 1 95 ? -4.726 -2.427 -10.691 1.00 72.25 95 ALA A C 1
ATOM 757 O O . ALA A 1 95 ? -4.606 -1.484 -9.903 1.00 72.25 95 ALA A O 1
ATOM 758 N N . LYS A 1 96 ? -4.536 -3.699 -10.331 1.00 70.06 96 LYS A N 1
ATOM 759 C CA . LYS A 1 96 ? -4.211 -4.119 -8.965 1.00 70.06 96 LYS A CA 1
ATOM 760 C C . LYS A 1 96 ? -2.813 -3.683 -8.527 1.00 70.06 96 LYS A C 1
ATOM 762 O O . LYS A 1 96 ? -2.628 -3.201 -7.409 1.00 70.06 96 LYS A O 1
ATOM 767 N N . TYR A 1 97 ? -1.820 -3.792 -9.411 1.00 70.12 97 TYR A N 1
ATOM 768 C CA . TYR A 1 97 ? -0.414 -3.561 -9.058 1.00 70.12 97 TYR A CA 1
ATOM 769 C C . TYR A 1 97 ? 0.111 -2.147 -9.365 1.00 70.12 97 TYR A C 1
ATOM 771 O O . TYR A 1 97 ? 1.290 -1.870 -9.126 1.00 70.12 97 TYR A O 1
ATOM 779 N N . LYS A 1 98 ? -0.741 -1.216 -9.820 1.00 68.06 98 LYS A N 1
ATOM 780 C CA . LYS A 1 98 ? -0.368 0.181 -10.130 1.00 68.06 98 LYS A CA 1
ATOM 781 C C . LYS A 1 98 ? 0.271 0.931 -8.957 1.00 68.06 98 LYS A C 1
ATOM 783 O O . LYS A 1 98 ? 1.195 1.712 -9.159 1.00 68.06 98 LYS A O 1
ATOM 788 N N . ASN A 1 99 ? -0.193 0.676 -7.734 1.00 61.97 99 ASN A N 1
ATOM 789 C CA . ASN A 1 99 ? 0.318 1.337 -6.525 1.00 61.97 99 ASN A CA 1
ATOM 790 C C . ASN A 1 99 ? 1.516 0.597 -5.897 1.00 61.97 99 ASN A C 1
ATOM 792 O O . ASN A 1 99 ? 2.141 1.097 -4.961 1.00 61.97 99 ASN A O 1
ATOM 796 N N . HIS A 1 100 ? 1.875 -0.582 -6.417 1.00 69.44 100 HIS A N 1
ATOM 797 C CA . HIS A 1 100 ? 3.050 -1.326 -5.978 1.00 69.44 100 HIS A CA 1
ATOM 798 C C . HIS A 1 100 ? 4.284 -0.815 -6.726 1.00 69.44 100 HIS A C 1
ATOM 800 O O . HIS A 1 100 ? 4.663 -1.340 -7.775 1.00 69.44 100 HIS A O 1
ATOM 806 N N . ASN A 1 101 ? 4.946 0.199 -6.159 1.00 65.69 101 ASN A N 1
ATOM 807 C CA . ASN A 1 101 ? 6.133 0.844 -6.742 1.00 65.69 101 ASN A CA 1
ATOM 808 C C . ASN A 1 101 ? 7.254 -0.146 -7.118 1.00 65.69 101 ASN A C 1
ATOM 810 O O . ASN A 1 101 ? 8.009 0.099 -8.057 1.00 65.69 101 ASN A O 1
ATOM 814 N N . THR A 1 102 ? 7.345 -1.286 -6.423 1.00 73.06 102 THR A N 1
ATOM 815 C CA . THR A 1 102 ? 8.317 -2.350 -6.716 1.00 73.06 102 THR A CA 1
ATOM 816 C C . THR A 1 102 ? 7.966 -3.184 -7.954 1.00 73.06 102 THR A C 1
ATOM 818 O O . THR A 1 102 ? 8.852 -3.830 -8.508 1.00 73.06 102 THR A O 1
ATOM 821 N N . CYS A 1 103 ? 6.703 -3.180 -8.389 1.00 75.25 103 CYS A N 1
ATOM 822 C CA . CYS A 1 103 ? 6.180 -3.978 -9.504 1.00 75.25 103 CYS A CA 1
ATOM 823 C C . CYS A 1 103 ? 5.938 -3.135 -10.765 1.00 75.25 103 CYS A C 1
ATOM 825 O O . CYS A 1 103 ? 6.275 -3.583 -11.856 1.00 75.25 103 CYS A O 1
ATOM 827 N N . SER A 1 104 ? 5.393 -1.921 -10.609 1.00 66.81 104 SER A N 1
ATOM 828 C CA . SER A 1 104 ? 5.012 -1.031 -11.719 1.00 66.81 104 SER A CA 1
ATOM 829 C C . SER A 1 104 ? 6.193 -0.233 -12.301 1.00 66.81 104 SER A C 1
ATOM 831 O O . SER A 1 104 ? 6.232 0.021 -13.500 1.00 66.81 104 SER A O 1
ATOM 833 N N . GLY A 1 105 ? 7.190 0.137 -11.483 1.00 58.78 105 GLY A N 1
ATOM 834 C CA . GLY A 1 105 ? 8.291 1.025 -11.901 1.00 58.78 105 GLY A CA 1
ATOM 835 C C . GLY A 1 105 ? 9.629 0.337 -12.194 1.00 58.78 105 GLY A C 1
ATOM 836 O O . GLY A 1 105 ? 10.604 0.998 -12.561 1.00 58.78 105 GLY A O 1
ATOM 837 N N . HIS A 1 106 ? 9.728 -0.977 -11.991 1.00 69.38 106 HIS A N 1
ATOM 838 C CA . HIS A 1 106 ? 10.977 -1.712 -12.166 1.00 69.38 106 HIS A CA 1
ATOM 839 C C . HIS A 1 106 ? 10.992 -2.511 -13.465 1.00 69.38 106 HIS A C 1
ATOM 841 O O . HIS A 1 106 ? 9.994 -3.059 -13.915 1.00 69.38 106 HIS A O 1
ATOM 847 N N . CYS A 1 107 ? 12.166 -2.538 -14.089 1.00 74.12 107 CYS A N 1
ATOM 848 C CA . CYS A 1 107 ? 12.399 -3.190 -15.365 1.00 74.12 107 CYS A CA 1
ATOM 849 C C . CYS A 1 107 ? 13.693 -4.005 -15.256 1.00 74.12 107 CYS A C 1
ATOM 851 O O . CYS A 1 107 ? 14.774 -3.449 -15.009 1.00 74.12 107 CYS A O 1
ATOM 853 N N . TRP A 1 108 ? 13.592 -5.322 -15.424 1.00 79.44 108 TRP A N 1
ATOM 854 C CA . TRP A 1 108 ? 14.670 -6.262 -15.123 1.00 79.44 108 TRP A CA 1
ATOM 855 C C . TRP A 1 108 ? 15.469 -6.624 -16.373 1.00 79.44 108 TRP A C 1
ATOM 857 O O . TRP A 1 108 ? 14.915 -6.852 -17.443 1.00 79.44 108 TRP A O 1
ATOM 867 N N . LYS A 1 109 ? 16.798 -6.688 -16.233 1.00 77.69 109 LYS A N 1
ATOM 868 C CA . LYS A 1 109 ? 17.691 -7.118 -17.323 1.00 77.69 109 LYS A CA 1
ATOM 869 C C . LYS A 1 109 ? 17.759 -8.638 -17.471 1.00 77.69 109 LYS A C 1
ATOM 871 O O . LYS A 1 109 ? 18.103 -9.121 -18.538 1.00 77.69 109 LYS A O 1
ATOM 876 N N . THR A 1 110 ? 17.506 -9.372 -16.388 1.00 80.31 110 THR A N 1
ATOM 877 C CA . THR A 1 110 ? 17.588 -10.834 -16.354 1.00 80.31 110 THR A CA 1
ATOM 878 C C . THR A 1 110 ? 16.468 -11.416 -15.501 1.00 80.31 110 THR A C 1
ATOM 880 O O . THR A 1 110 ? 16.083 -10.829 -14.481 1.00 80.31 110 THR A O 1
ATOM 883 N N . VAL A 1 111 ? 15.998 -12.608 -15.867 1.00 83.50 111 VAL A N 1
ATOM 884 C CA . VAL A 1 111 ? 14.990 -13.382 -15.131 1.00 83.50 111 VAL A CA 1
ATOM 885 C C . VAL A 1 111 ? 15.463 -13.703 -13.717 1.00 83.50 111 VAL A C 1
ATOM 887 O O . VAL A 1 111 ? 14.657 -13.750 -12.798 1.00 83.50 111 VAL A O 1
ATOM 890 N N . HIS A 1 112 ? 16.771 -13.839 -13.485 1.00 81.25 112 HIS A N 1
ATOM 891 C CA . HIS A 1 112 ? 17.307 -14.058 -12.138 1.00 81.25 112 HIS A CA 1
ATOM 892 C C . HIS A 1 112 ? 16.933 -12.930 -11.160 1.00 81.25 112 HIS A C 1
ATOM 894 O O . HIS A 1 112 ? 16.466 -13.194 -10.054 1.00 81.25 112 HIS A O 1
ATOM 900 N N . ARG A 1 113 ? 17.087 -11.667 -11.581 1.00 80.50 113 ARG A N 1
ATOM 901 C CA . ARG A 1 113 ? 16.714 -10.505 -10.756 1.00 8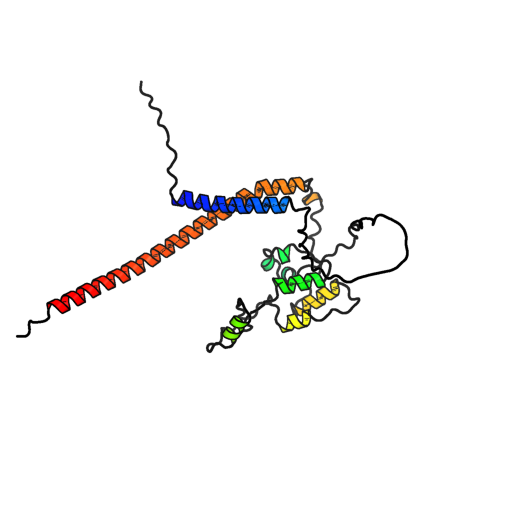0.50 113 ARG A CA 1
ATOM 902 C C . ARG A 1 113 ? 15.204 -10.361 -10.609 1.00 80.50 113 ARG A C 1
ATOM 904 O O . ARG A 1 113 ? 14.735 -9.867 -9.588 1.00 80.50 113 ARG A O 1
ATOM 911 N N . LEU A 1 114 ? 14.459 -10.792 -11.619 1.00 83.19 114 LEU A N 1
ATOM 912 C CA . LEU A 1 114 ? 13.006 -10.810 -11.575 1.00 83.19 114 LEU A CA 1
ATOM 913 C C . LEU A 1 114 ? 12.480 -11.881 -10.606 1.00 83.19 114 LEU A C 1
ATOM 915 O O . LEU A 1 114 ? 11.623 -11.576 -9.786 1.00 83.19 114 LEU A O 1
ATOM 919 N N . LYS A 1 115 ? 13.060 -13.088 -10.603 1.00 83.06 115 LYS A N 1
ATOM 920 C CA . LYS A 1 115 ? 12.763 -14.135 -9.612 1.00 83.06 115 LYS A CA 1
ATOM 921 C C . LYS A 1 115 ? 13.040 -13.652 -8.189 1.00 83.06 115 LYS A C 1
ATOM 923 O O . LYS A 1 115 ? 12.198 -13.824 -7.321 1.00 83.06 115 LYS A O 1
ATOM 928 N N . GLU A 1 116 ? 14.164 -12.968 -7.954 1.00 83.62 116 GLU A N 1
ATOM 929 C CA . GLU A 1 116 ? 14.458 -12.344 -6.651 1.00 83.62 116 GLU A CA 1
ATOM 930 C C . GLU A 1 116 ? 13.355 -11.361 -6.216 1.00 83.62 116 GLU A C 1
ATOM 932 O O . GLU A 1 116 ? 12.929 -11.377 -5.062 1.00 83.62 116 GLU A O 1
ATOM 937 N N . HIS A 1 117 ? 12.864 -10.519 -7.133 1.00 85.31 117 HIS A N 1
ATOM 938 C CA . HIS A 1 117 ? 11.733 -9.631 -6.859 1.00 85.31 117 HIS A CA 1
ATOM 939 C C . HIS A 1 117 ? 10.465 -10.419 -6.511 1.00 85.31 117 HIS A C 1
ATOM 941 O O . HIS A 1 117 ? 9.820 -10.101 -5.510 1.00 85.31 117 HIS A O 1
ATOM 947 N N . ILE A 1 118 ? 10.150 -11.455 -7.290 1.00 82.38 118 ILE A N 1
ATOM 948 C CA . ILE A 1 118 ? 8.982 -12.315 -7.092 1.00 82.38 118 ILE A CA 1
ATOM 949 C C . ILE A 1 118 ? 9.015 -12.981 -5.712 1.00 82.38 118 ILE A C 1
ATOM 951 O O . ILE A 1 118 ? 8.068 -12.826 -4.945 1.00 82.38 118 ILE A O 1
ATOM 955 N N . TYR A 1 119 ? 10.139 -13.584 -5.320 1.00 79.25 119 TYR A N 1
ATOM 956 C CA . TYR A 1 119 ? 10.307 -14.201 -3.996 1.00 79.25 119 TYR A CA 1
ATOM 957 C C . TYR A 1 119 ? 10.172 -13.224 -2.823 1.00 79.25 119 TYR A C 1
ATOM 959 O O . TYR A 1 119 ? 9.897 -13.636 -1.698 1.00 79.25 119 TYR A O 1
ATOM 967 N N . ARG A 1 120 ? 10.418 -11.931 -3.051 1.00 75.31 120 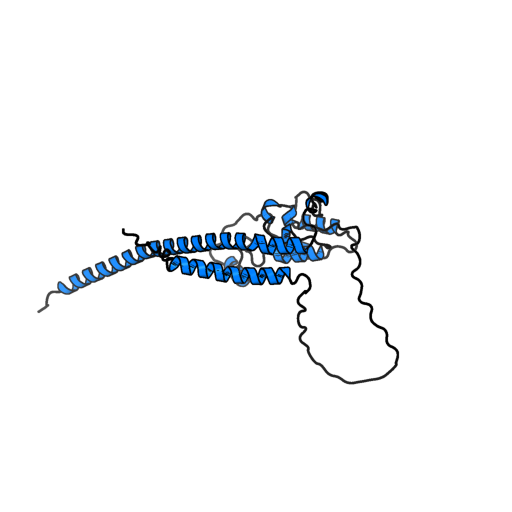ARG A N 1
ATOM 968 C CA . ARG A 1 120 ? 10.352 -10.906 -2.001 1.00 75.31 120 ARG A CA 1
ATOM 969 C C . ARG A 1 120 ? 8.998 -10.218 -1.899 1.00 75.31 120 ARG A C 1
ATOM 971 O O . ARG A 1 120 ? 8.696 -9.708 -0.829 1.00 75.31 120 ARG A O 1
ATOM 978 N N . ASN A 1 121 ? 8.257 -10.126 -3.000 1.00 73.88 121 ASN A N 1
ATOM 979 C CA . ASN A 1 121 ? 7.063 -9.280 -3.087 1.00 73.88 121 ASN A CA 1
ATOM 980 C C . ASN A 1 121 ? 5.779 -10.067 -3.371 1.00 73.88 121 ASN A C 1
ATOM 982 O O . ASN A 1 121 ? 4.711 -9.537 -3.100 1.00 73.88 121 ASN A O 1
ATOM 986 N N . HIS A 1 122 ? 5.881 -11.290 -3.906 1.00 75.69 122 HIS A N 1
ATOM 987 C CA . HIS A 1 122 ? 4.728 -12.064 -4.389 1.00 75.69 122 HIS A CA 1
ATOM 988 C C . HIS A 1 122 ? 4.668 -13.498 -3.850 1.00 75.69 122 HIS A C 1
ATOM 990 O O . HIS A 1 122 ? 3.642 -14.158 -3.979 1.00 75.69 122 HIS A O 1
ATOM 996 N N . VAL A 1 123 ? 5.744 -13.996 -3.232 1.00 72.88 123 VAL A N 1
ATOM 997 C CA . VAL A 1 123 ? 5.694 -15.263 -2.491 1.00 72.88 123 VAL A CA 1
ATOM 998 C C . VAL A 1 123 ? 5.208 -15.000 -1.075 1.00 72.88 123 VAL A C 1
ATOM 1000 O O . VAL A 1 123 ? 5.849 -14.273 -0.309 1.00 72.88 123 VAL A O 1
ATOM 1003 N N . LEU A 1 124 ? 4.076 -15.613 -0.738 1.00 65.06 124 LEU A N 1
ATOM 1004 C CA . LEU A 1 124 ? 3.466 -15.507 0.574 1.00 65.06 124 LEU A CA 1
ATOM 1005 C C . LEU A 1 124 ? 4.210 -16.380 1.584 1.00 65.06 124 LEU A C 1
ATOM 1007 O O . LEU A 1 124 ? 3.904 -17.554 1.786 1.00 65.06 124 LEU A O 1
ATOM 1011 N N . LYS A 1 125 ? 5.204 -15.798 2.251 1.00 67.75 125 LYS A N 1
ATOM 1012 C CA . LYS A 1 125 ? 5.849 -16.467 3.383 1.00 67.75 125 LYS A CA 1
ATOM 1013 C C . LYS A 1 125 ? 4.868 -16.541 4.550 1.00 67.75 125 LYS A C 1
ATOM 1015 O O . LYS A 1 125 ? 4.229 -15.546 4.875 1.00 67.75 125 LYS A O 1
ATOM 1020 N N . ASN A 1 126 ? 4.805 -17.705 5.197 1.00 69.44 126 ASN A N 1
ATOM 1021 C CA . ASN A 1 126 ? 3.979 -17.959 6.380 1.00 69.44 126 ASN A CA 1
ATOM 1022 C C . ASN A 1 126 ? 2.466 -17.742 6.157 1.00 69.44 126 ASN A C 1
ATOM 1024 O O . ASN A 1 126 ? 1.794 -17.198 7.028 1.00 69.44 126 ASN A O 1
ATOM 1028 N N . CYS A 1 127 ? 1.918 -18.168 5.015 1.00 72.75 127 CYS A N 1
ATOM 1029 C CA . CYS A 1 127 ? 0.473 -18.129 4.769 1.00 72.75 127 CYS A CA 1
ATOM 1030 C C . CYS A 1 127 ? -0.220 -19.473 4.958 1.00 72.75 127 CYS A C 1
ATOM 1032 O O . CYS A 1 127 ? 0.334 -20.528 4.653 1.00 72.75 127 CYS A O 1
ATOM 1034 N N . CYS A 1 128 ? -1.468 -19.435 5.427 1.00 78.12 128 CYS A N 1
ATOM 1035 C CA . CYS A 1 128 ? -2.293 -20.635 5.513 1.00 78.12 128 CYS A CA 1
ATOM 1036 C C . CYS A 1 128 ? -2.884 -21.005 4.143 1.00 78.12 128 CYS A C 1
ATOM 1038 O O . CYS A 1 128 ? -3.548 -20.171 3.532 1.00 78.12 128 CYS A O 1
ATOM 1040 N N . PRO A 1 129 ? -2.745 -22.261 3.674 1.00 71.00 129 PRO A N 1
ATOM 1041 C CA . PRO A 1 129 ? -3.273 -22.679 2.373 1.00 71.00 129 PRO A CA 1
ATOM 1042 C C . PRO A 1 129 ? -4.809 -22.748 2.325 1.00 71.00 129 PRO A C 1
ATOM 1044 O O . PRO A 1 129 ? -5.377 -22.871 1.247 1.00 71.00 129 PRO A O 1
ATOM 1047 N N . ARG A 1 130 ? -5.490 -22.697 3.480 1.00 77.25 130 ARG A N 1
ATOM 1048 C CA . ARG A 1 130 ? -6.958 -22.731 3.568 1.00 77.25 130 ARG A CA 1
ATOM 1049 C C . ARG A 1 130 ? -7.567 -21.334 3.545 1.00 77.25 130 ARG A C 1
ATOM 1051 O O . ARG A 1 130 ? -8.411 -21.063 2.703 1.00 77.25 130 ARG A O 1
ATOM 1058 N N . CYS A 1 131 ? -7.157 -20.459 4.462 1.00 79.06 131 CYS A N 1
ATOM 1059 C CA . CYS A 1 131 ? -7.750 -19.126 4.606 1.00 79.06 131 CYS A CA 1
ATOM 1060 C C . CYS A 1 131 ? -6.933 -18.003 3.952 1.00 79.06 131 CYS A C 1
ATOM 1062 O O . CYS A 1 131 ? -7.407 -16.868 3.922 1.00 79.06 131 CYS A O 1
ATOM 1064 N N . LEU A 1 132 ? -5.730 -18.301 3.440 1.00 70.00 132 LEU A N 1
ATOM 1065 C CA . LEU A 1 132 ? -4.797 -17.344 2.819 1.00 70.00 132 LEU A CA 1
ATOM 1066 C C . LEU A 1 132 ? -4.365 -16.203 3.755 1.00 70.00 132 LEU A C 1
ATOM 1068 O O . LEU A 1 132 ? -3.911 -15.147 3.315 1.00 70.00 132 LEU A O 1
ATOM 1072 N N . GLU A 1 133 ? -4.524 -16.408 5.060 1.00 71.62 133 GLU A N 1
ATOM 1073 C CA . GLU A 1 133 ? -4.126 -15.451 6.081 1.00 71.62 133 GLU A CA 1
ATOM 1074 C C . GLU A 1 133 ? -2.617 -15.515 6.315 1.00 71.62 133 GLU A C 1
ATOM 1076 O O . GLU A 1 133 ? -2.022 -16.598 6.305 1.00 71.62 133 GLU A O 1
ATOM 1081 N N . HIS A 1 134 ? -2.012 -14.342 6.495 1.00 74.12 134 HIS A N 1
ATOM 1082 C CA . HIS A 1 134 ? -0.585 -14.180 6.741 1.00 74.12 134 HIS A CA 1
ATOM 1083 C C . HIS A 1 134 ? -0.282 -14.267 8.231 1.00 74.12 134 HIS A C 1
ATOM 1085 O O . HIS A 1 134 ? -0.967 -13.648 9.041 1.00 74.12 134 HIS A O 1
ATOM 1091 N N . PHE A 1 135 ? 0.797 -14.966 8.571 1.00 75.19 135 PHE A N 1
ATOM 1092 C CA . PHE A 1 135 ? 1.289 -15.091 9.937 1.00 75.19 135 PHE A CA 1
ATOM 1093 C C . PHE A 1 135 ? 2.708 -14.526 10.045 1.00 75.19 135 PHE A C 1
ATOM 1095 O O . PHE A 1 135 ? 3.551 -14.734 9.173 1.00 75.19 135 PHE A O 1
ATOM 1102 N N . ASP A 1 136 ? 3.015 -13.854 11.153 1.00 71.50 136 ASP A N 1
ATOM 1103 C CA . ASP A 1 136 ? 4.331 -13.231 11.367 1.00 71.50 136 ASP A CA 1
ATOM 1104 C C . ASP A 1 136 ? 5.475 -14.255 11.510 1.00 71.50 136 ASP A C 1
ATOM 1106 O O . ASP A 1 136 ? 6.655 -13.910 11.411 1.00 71.50 136 ASP A O 1
ATOM 1110 N N . GLY A 1 137 ? 5.152 -15.542 11.685 1.00 78.38 137 GLY A N 1
ATOM 1111 C CA . GLY A 1 137 ? 6.134 -16.611 11.819 1.00 78.38 137 GLY A CA 1
ATOM 1112 C C . GLY A 1 137 ? 5.618 -17.989 11.415 1.00 78.38 137 GLY A C 1
ATOM 1113 O O . GLY A 1 137 ? 4.419 -18.267 11.430 1.00 78.38 137 GLY A O 1
ATOM 1114 N N . SER A 1 138 ? 6.559 -18.884 11.096 1.00 78.94 138 SER A N 1
ATOM 1115 C CA . SER A 1 138 ? 6.264 -20.282 10.748 1.00 78.94 138 SER A CA 1
ATOM 1116 C C . SER A 1 138 ? 5.586 -21.039 11.897 1.00 78.94 138 SER A C 1
ATOM 1118 O O . SER A 1 138 ? 4.798 -21.946 11.648 1.00 78.94 138 SER A O 1
ATOM 1120 N N . GLU A 1 139 ? 5.866 -20.667 13.146 1.00 83.75 139 GLU A N 1
ATOM 1121 C CA . GLU A 1 139 ? 5.261 -21.275 14.335 1.00 83.75 139 GLU A CA 1
ATOM 1122 C C . GLU A 1 139 ? 3.794 -20.863 14.500 1.00 83.75 139 GLU A C 1
ATOM 1124 O O . GLU A 1 139 ? 2.934 -21.731 14.583 1.00 83.75 139 GLU A O 1
ATOM 1129 N N . ALA A 1 140 ? 3.486 -19.569 14.358 1.00 83.00 140 ALA A N 1
ATOM 1130 C CA . ALA A 1 140 ? 2.110 -19.067 14.357 1.00 83.00 140 ALA A CA 1
ATOM 1131 C C . ALA A 1 140 ? 1.256 -19.693 13.237 1.00 83.00 140 ALA A C 1
ATOM 1133 O O . ALA A 1 140 ? 0.100 -20.051 13.460 1.00 83.00 140 ALA A O 1
ATOM 1134 N N . LEU A 1 141 ? 1.841 -19.908 12.051 1.00 84.50 141 LEU A N 1
ATOM 1135 C CA . LEU A 1 141 ? 1.178 -20.647 10.975 1.00 84.50 141 LEU A CA 1
ATOM 1136 C C . LEU A 1 141 ? 0.898 -22.110 11.364 1.00 84.50 141 LEU A C 1
ATOM 1138 O O . LEU A 1 141 ? -0.192 -22.619 11.103 1.00 84.50 1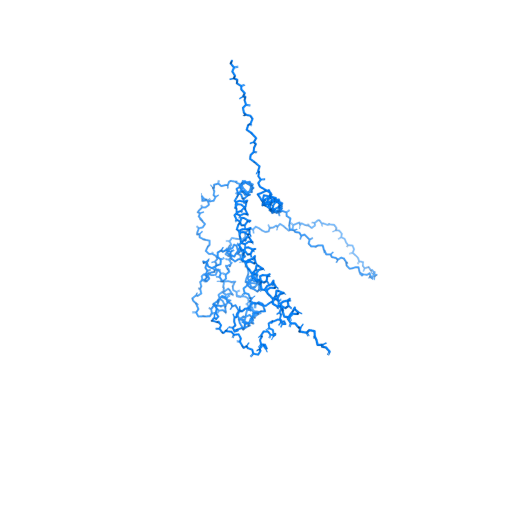41 LEU A O 1
ATOM 1142 N N . LYS A 1 142 ? 1.867 -22.806 11.974 1.00 84.81 142 LYS A N 1
ATOM 1143 C CA . LYS A 1 142 ? 1.696 -24.204 12.406 1.00 84.81 142 LYS A CA 1
ATOM 1144 C C . LYS A 1 142 ? 0.626 -24.332 13.483 1.00 84.81 142 LYS A C 1
ATOM 1146 O O . LYS A 1 142 ? -0.172 -25.265 13.422 1.00 84.81 142 LYS A O 1
ATOM 1151 N N . ASP A 1 143 ? 0.593 -23.405 14.429 1.00 88.44 143 ASP A N 1
ATOM 1152 C CA . ASP A 1 143 ? -0.407 -23.385 15.493 1.00 88.44 143 ASP A CA 1
ATOM 1153 C C . ASP A 1 143 ? -1.804 -23.134 14.925 1.00 88.44 143 ASP A C 1
ATOM 1155 O O . ASP A 1 143 ? -2.743 -23.855 15.261 1.00 88.44 143 ASP A O 1
ATOM 1159 N N . HIS A 1 144 ? -1.928 -22.204 13.975 1.00 89.19 144 HIS A N 1
ATOM 1160 C CA . HIS A 1 144 ? -3.166 -21.988 13.232 1.00 89.19 144 HIS A CA 1
ATOM 1161 C C . HIS A 1 144 ? -3.616 -23.245 12.467 1.00 89.19 144 HIS A C 1
ATOM 1163 O O . HIS A 1 144 ? -4.781 -23.630 12.535 1.00 89.19 144 HIS A O 1
ATOM 1169 N N . GLN A 1 145 ? -2.701 -23.930 11.774 1.00 84.50 145 GLN A N 1
ATOM 1170 C CA . GLN A 1 145 ? -3.009 -25.170 11.048 1.00 84.50 145 GLN A CA 1
ATOM 1171 C C . GLN A 1 145 ? -3.413 -26.327 11.977 1.00 84.50 145 GLN A C 1
ATOM 1173 O O . GLN A 1 145 ? -4.160 -27.211 11.560 1.00 84.50 145 GLN A O 1
ATOM 1178 N N . ARG A 1 146 ? -2.916 -26.336 13.220 1.00 89.56 146 ARG A N 1
ATOM 1179 C CA . ARG A 1 146 ? -3.217 -27.345 14.251 1.00 89.56 146 ARG A CA 1
ATOM 1180 C C . ARG A 1 146 ? -4.407 -26.972 15.138 1.00 89.56 146 ARG A C 1
ATOM 1182 O O . ARG A 1 146 ? -4.749 -27.746 16.034 1.00 89.56 146 ARG A O 1
ATOM 1189 N N . ALA A 1 147 ? -5.024 -25.811 14.925 1.00 88.62 147 ALA A N 1
ATOM 1190 C CA . ALA A 1 147 ? -6.159 -25.365 15.715 1.00 88.62 147 ALA A CA 1
ATOM 1191 C C . ALA A 1 147 ? -7.319 -26.371 15.624 1.00 88.62 147 ALA A C 1
ATOM 1193 O O . ALA A 1 147 ? -7.610 -26.926 14.565 1.00 88.62 147 ALA A O 1
ATOM 1194 N N . LYS A 1 148 ? -8.010 -26.593 16.752 1.00 84.12 148 LYS A N 1
ATOM 1195 C CA . LYS A 1 148 ? -9.156 -27.521 16.822 1.00 84.12 148 LYS A CA 1
ATOM 1196 C C . LYS A 1 148 ? -10.293 -27.115 15.882 1.00 84.12 148 LYS A C 1
ATOM 1198 O O . LYS A 1 148 ? -11.004 -27.978 15.379 1.00 84.12 148 LYS A O 1
ATOM 1203 N N . VAL A 1 149 ? -10.469 -25.809 15.677 1.00 86.50 149 VAL A N 1
ATOM 1204 C CA . VAL A 1 149 ? -11.434 -25.258 14.727 1.00 86.50 149 VAL A CA 1
ATOM 1205 C C . VAL A 1 149 ? -10.698 -24.980 13.418 1.00 86.50 149 VAL A C 1
ATOM 1207 O O . VAL A 1 149 ? -9.779 -24.159 13.414 1.00 86.50 149 VAL A O 1
ATOM 1210 N N . PRO A 1 150 ? -11.069 -25.646 12.314 1.00 85.38 150 PRO A N 1
ATOM 1211 C CA . PRO A 1 150 ? -10.446 -25.390 11.030 1.00 85.38 150 PRO A CA 1
ATOM 1212 C C . PRO A 1 150 ? -10.860 -24.014 10.498 1.00 85.38 150 PRO A C 1
ATOM 1214 O O . PRO A 1 150 ? -12.029 -23.642 10.561 1.00 85.38 150 PRO A O 1
ATOM 1217 N N . CYS A 1 151 ? -9.912 -23.276 9.925 1.00 86.19 151 CYS A N 1
ATOM 1218 C CA . CYS A 1 151 ? -10.201 -21.981 9.319 1.00 86.19 151 CYS A CA 1
ATOM 1219 C C . CYS A 1 151 ? -11.046 -22.104 8.040 1.00 86.19 151 CYS A C 1
ATOM 1221 O O . CYS A 1 151 ? -11.048 -23.139 7.348 1.00 86.19 151 CYS A O 1
ATOM 1223 N N . GLU A 1 152 ? -11.757 -21.016 7.738 1.00 81.62 152 GLU A N 1
ATOM 1224 C CA . GLU A 1 152 ? -12.605 -20.887 6.558 1.00 81.62 152 GLU A CA 1
ATOM 1225 C C . GLU A 1 152 ? -11.775 -21.016 5.282 1.00 81.62 152 GLU A C 1
ATOM 1227 O O . GLU A 1 152 ? -10.737 -20.369 5.120 1.00 81.62 152 GLU A O 1
ATOM 1232 N N . LEU A 1 153 ? -12.238 -21.878 4.378 1.00 80.50 153 LEU A N 1
ATOM 1233 C CA . LEU A 1 153 ? -11.593 -22.076 3.092 1.00 80.50 153 LEU A CA 1
ATOM 1234 C C . LEU A 1 153 ? -11.932 -20.887 2.192 1.00 80.50 153 LEU A C 1
ATOM 1236 O O . LEU A 1 153 ? -13.079 -20.721 1.783 1.00 80.50 153 LEU A O 1
ATOM 1240 N N . LYS A 1 154 ? -10.933 -20.058 1.893 1.00 72.56 154 LYS A N 1
ATOM 1241 C CA . LYS A 1 154 ? -11.046 -18.975 0.919 1.00 72.56 154 LYS A CA 1
ATOM 1242 C C . LYS A 1 154 ? -10.528 -19.460 -0.423 1.00 72.56 154 LYS A C 1
ATOM 1244 O O . LYS A 1 154 ? -9.529 -20.172 -0.502 1.00 72.56 154 LYS A O 1
ATOM 1249 N N . GLN A 1 155 ? -11.210 -19.061 -1.487 1.00 62.06 155 GLN A N 1
ATOM 1250 C CA . GLN A 1 155 ? -10.757 -19.355 -2.837 1.00 62.06 155 GLN A CA 1
ATOM 1251 C C . GLN A 1 155 ? -9.427 -18.630 -3.079 1.00 62.06 155 GLN A C 1
ATOM 1253 O O . GLN A 1 155 ? -9.335 -17.419 -2.870 1.00 62.06 155 GLN A O 1
ATOM 1258 N N . ALA A 1 156 ? -8.395 -19.384 -3.468 1.00 54.88 156 ALA A N 1
ATOM 1259 C CA . ALA A 1 156 ? -7.089 -18.834 -3.809 1.00 54.88 156 ALA A CA 1
ATOM 1260 C C . ALA A 1 156 ? -7.251 -17.773 -4.900 1.00 54.88 156 ALA A C 1
ATOM 1262 O O . ALA A 1 156 ? -7.693 -18.078 -6.007 1.00 54.88 156 ALA A O 1
ATOM 1263 N N . SER A 1 157 ? -6.915 -16.521 -4.585 1.00 54.25 157 SER A N 1
ATOM 1264 C CA . SER A 1 157 ? -6.748 -15.509 -5.624 1.00 54.25 157 SER A CA 1
ATOM 1265 C C . SER A 1 157 ? -5.565 -15.909 -6.503 1.00 54.25 157 SER A C 1
ATOM 1267 O O . SER A 1 157 ? -4.543 -16.350 -5.973 1.00 54.25 157 SER A O 1
ATOM 1269 N N . VAL A 1 158 ? -5.678 -15.675 -7.811 1.00 52.84 158 VAL A N 1
ATOM 1270 C CA . VAL A 1 158 ? -4.658 -15.942 -8.850 1.00 52.84 158 VAL A CA 1
ATOM 1271 C C . VAL A 1 158 ? -3.285 -15.314 -8.528 1.00 52.84 158 VAL A C 1
ATOM 1273 O O . VAL A 1 158 ? -2.253 -15.693 -9.067 1.00 52.84 158 VAL A O 1
ATOM 1276 N N . ASP A 1 159 ? -3.256 -14.386 -7.578 1.00 56.72 159 ASP A N 1
ATOM 1277 C CA . ASP A 1 159 ? -2.110 -13.568 -7.199 1.00 56.72 159 ASP A CA 1
ATOM 1278 C C . ASP A 1 159 ? -1.171 -14.186 -6.151 1.00 56.72 159 ASP A C 1
ATOM 1280 O O . ASP A 1 159 ? -0.255 -13.520 -5.671 1.00 56.72 159 ASP A O 1
ATOM 1284 N N . THR A 1 160 ? -1.401 -15.433 -5.742 1.00 63.00 160 THR A N 1
ATOM 1285 C CA . THR A 1 160 ? -0.623 -16.096 -4.688 1.00 63.00 160 THR A CA 1
ATOM 1286 C C . THR A 1 160 ? 0.201 -17.243 -5.255 1.00 63.00 160 THR A C 1
ATOM 1288 O O . THR A 1 160 ? -0.351 -18.240 -5.712 1.00 63.00 160 THR A O 1
ATOM 1291 N N . ILE A 1 161 ? 1.530 -17.131 -5.177 1.00 69.62 161 ILE A N 1
ATOM 1292 C CA . ILE A 1 161 ? 2.430 -18.235 -5.532 1.00 69.62 161 ILE A CA 1
ATOM 1293 C C . ILE A 1 161 ? 2.325 -19.310 -4.455 1.00 69.62 161 ILE A C 1
ATOM 1295 O O . ILE A 1 161 ? 2.687 -19.077 -3.303 1.00 69.62 161 ILE A O 1
ATOM 1299 N N . THR A 1 162 ? 1.851 -20.486 -4.848 1.00 66.75 162 THR A N 1
ATOM 1300 C CA . THR A 1 162 ? 1.797 -21.679 -3.994 1.00 66.75 162 THR A CA 1
ATOM 1301 C C . THR A 1 162 ? 3.181 -22.309 -3.802 1.00 66.75 162 THR A C 1
ATOM 1303 O O . THR A 1 162 ? 4.066 -22.154 -4.646 1.00 66.75 162 THR A O 1
ATOM 1306 N N . ASP A 1 163 ? 3.361 -23.102 -2.741 1.00 66.19 163 ASP A N 1
ATOM 1307 C CA . ASP A 1 163 ? 4.611 -23.830 -2.453 1.00 66.19 163 ASP A CA 1
ATOM 1308 C C . ASP A 1 163 ? 5.082 -24.710 -3.631 1.00 66.19 163 ASP A C 1
ATOM 1310 O O . ASP A 1 163 ? 6.279 -24.895 -3.867 1.00 66.19 163 ASP A O 1
ATOM 1314 N N . GLU A 1 164 ? 4.149 -25.267 -4.407 1.00 65.69 164 GLU A N 1
ATOM 1315 C CA . GLU A 1 164 ? 4.465 -26.063 -5.596 1.00 65.69 164 GLU A CA 1
ATOM 1316 C C . GLU A 1 164 ? 4.986 -25.203 -6.752 1.00 65.69 164 GLU A C 1
ATOM 1318 O O . GLU A 1 164 ? 5.936 -25.590 -7.442 1.00 65.69 164 GLU A O 1
ATOM 1323 N N . GLN A 1 165 ? 4.396 -24.023 -6.955 1.00 74.69 165 GLN A N 1
ATOM 1324 C CA . GLN A 1 165 ? 4.878 -23.047 -7.929 1.00 74.69 165 GLN A CA 1
ATOM 1325 C C . GLN A 1 165 ? 6.236 -22.485 -7.504 1.00 74.69 165 GLN A C 1
ATOM 1327 O O . GLN A 1 165 ? 7.125 -22.369 -8.343 1.00 74.69 165 GLN A O 1
ATOM 1332 N N . GLU A 1 166 ? 6.454 -22.228 -6.211 1.00 76.31 166 GLU A N 1
ATOM 1333 C CA . GLU A 1 166 ? 7.745 -21.790 -5.673 1.00 76.31 166 GLU A CA 1
ATOM 1334 C C . GLU A 1 166 ? 8.853 -22.817 -5.975 1.00 76.31 166 GLU A C 1
ATOM 1336 O O . GLU A 1 166 ? 9.907 -22.462 -6.512 1.00 76.31 166 GLU A O 1
ATOM 1341 N N . LYS A 1 167 ? 8.597 -24.113 -5.740 1.00 75.50 167 LYS A N 1
ATOM 1342 C CA . LYS A 1 167 ? 9.537 -25.196 -6.091 1.00 75.50 167 LYS A CA 1
ATOM 1343 C C . LYS A 1 167 ? 9.851 -25.231 -7.589 1.00 75.50 167 LYS A C 1
ATOM 1345 O O . LYS A 1 167 ? 11.016 -25.356 -7.978 1.00 75.50 167 LYS A O 1
ATOM 1350 N N . LYS A 1 168 ? 8.836 -25.076 -8.446 1.00 75.69 168 LYS A N 1
ATOM 1351 C CA . LYS A 1 168 ? 9.021 -25.005 -9.907 1.00 75.69 168 LYS A CA 1
ATOM 1352 C C . LYS A 1 168 ? 9.838 -23.772 -10.308 1.00 75.69 168 LYS A C 1
ATOM 1354 O O . LYS A 1 168 ? 10.758 -23.887 -11.116 1.00 75.69 168 LYS A O 1
ATOM 1359 N N . LEU A 1 169 ? 9.600 -22.620 -9.681 1.00 78.94 169 LEU A N 1
ATOM 1360 C CA . LEU A 1 169 ? 10.356 -21.384 -9.908 1.00 78.94 169 LEU A CA 1
ATOM 1361 C C . LEU A 1 169 ? 11.820 -21.484 -9.453 1.00 78.94 169 LEU A C 1
ATOM 1363 O O . LEU A 1 169 ? 12.696 -20.875 -10.084 1.00 78.94 169 LEU A O 1
ATOM 1367 N N . HIS A 1 170 ? 12.114 -22.274 -8.417 1.00 75.88 170 HIS A N 1
ATOM 1368 C CA . HIS A 1 170 ? 13.478 -22.544 -7.953 1.00 75.88 170 HIS A CA 1
ATOM 1369 C C . HIS A 1 170 ? 14.288 -23.435 -8.895 1.00 75.88 170 HIS A C 1
ATOM 1371 O O . HIS A 1 170 ? 15.522 -23.419 -8.837 1.00 75.88 170 HIS A O 1
ATOM 1377 N N . THR A 1 171 ? 13.625 -24.163 -9.794 1.00 76.75 171 THR A N 1
ATOM 1378 C CA . THR A 1 171 ? 14.314 -24.990 -10.783 1.00 76.75 171 THR A CA 1
ATOM 1379 C C . THR A 1 171 ? 15.176 -24.101 -11.680 1.00 76.75 171 THR A C 1
ATOM 1381 O O . THR A 1 171 ? 14.749 -23.053 -12.186 1.00 76.75 171 THR A O 1
ATOM 1384 N N . ARG A 1 172 ? 16.448 -24.486 -11.832 1.00 66.62 172 ARG A N 1
ATOM 1385 C CA . ARG A 1 172 ? 17.415 -23.718 -12.615 1.00 66.62 172 ARG A CA 1
ATOM 1386 C C . ARG A 1 172 ? 17.000 -23.757 -14.085 1.00 66.62 172 ARG A C 1
ATOM 1388 O O . ARG A 1 172 ? 16.841 -24.833 -14.652 1.00 66.62 172 ARG A O 1
ATOM 1395 N N . ALA A 1 173 ? 16.855 -22.580 -14.690 1.00 70.94 173 ALA A N 1
ATOM 1396 C CA . ALA A 1 173 ? 16.572 -22.472 -16.117 1.00 70.94 173 ALA A CA 1
ATOM 1397 C C . ALA A 1 173 ? 17.692 -23.128 -16.937 1.00 70.94 173 ALA A C 1
ATOM 1399 O O . ALA A 1 173 ? 18.867 -23.073 -16.548 1.00 70.94 173 ALA A O 1
ATOM 1400 N N . LYS A 1 174 ? 17.325 -23.722 -18.076 1.00 73.44 174 LYS A N 1
ATOM 1401 C CA . LYS A 1 174 ? 18.278 -24.364 -18.985 1.00 73.44 174 LYS A CA 1
ATOM 1402 C C . LYS A 1 174 ? 19.336 -23.346 -19.451 1.00 73.44 174 LYS A C 1
ATOM 1404 O O . LYS A 1 174 ? 19.004 -22.181 -19.711 1.00 73.44 174 LYS A O 1
ATOM 1409 N N . PRO A 1 175 ? 20.617 -23.745 -19.539 1.00 64.50 175 PRO A N 1
ATOM 1410 C CA . PRO A 1 175 ? 21.647 -22.884 -20.107 1.00 64.50 175 PRO A CA 1
ATOM 1411 C C . PRO A 1 175 ? 21.315 -22.570 -21.577 1.00 64.50 175 PRO A C 1
ATOM 1413 O O . PRO A 1 175 ? 20.716 -23.391 -22.263 1.00 64.50 175 PRO A O 1
ATOM 1416 N N . ASN A 1 176 ? 21.706 -21.384 -22.053 1.00 73.62 176 ASN A N 1
ATOM 1417 C CA . ASN A 1 176 ? 21.540 -20.911 -23.441 1.00 73.62 176 ASN A CA 1
ATOM 1418 C C . ASN A 1 176 ? 20.107 -20.612 -23.930 1.00 73.62 176 ASN A C 1
ATOM 1420 O O . ASN A 1 176 ? 19.911 -20.389 -25.119 1.00 73.62 176 ASN A O 1
ATOM 1424 N N . VAL A 1 177 ? 19.117 -20.526 -23.039 1.00 77.88 177 VAL A N 1
ATOM 1425 C CA . VAL A 1 177 ? 17.766 -20.043 -23.386 1.00 77.88 177 VAL A CA 1
ATOM 1426 C C . VAL A 1 177 ? 17.717 -18.503 -23.322 1.00 77.88 177 VAL A C 1
ATOM 1428 O O . VAL A 1 177 ? 18.273 -17.932 -22.368 1.00 77.88 177 VAL A O 1
ATOM 1431 N N . PRO A 1 178 ? 17.087 -17.803 -24.290 1.00 81.38 178 PRO A N 1
ATOM 1432 C CA . PRO A 1 178 ? 16.935 -16.350 -24.238 1.00 81.38 178 PRO A CA 1
ATOM 1433 C C . PRO A 1 178 ? 16.125 -15.914 -23.010 1.00 81.38 178 PRO A C 1
ATOM 1435 O O . PRO A 1 178 ? 15.284 -16.648 -22.494 1.00 81.38 178 PRO A O 1
ATOM 1438 N N . GLU A 1 179 ? 16.390 -14.706 -22.511 1.00 80.38 179 GLU A N 1
ATOM 1439 C CA . GLU A 1 179 ? 15.718 -14.182 -21.310 1.00 80.38 179 GLU A CA 1
ATOM 1440 C C . GLU A 1 179 ? 14.202 -14.025 -21.498 1.00 80.38 179 GLU A C 1
ATOM 1442 O O . GLU A 1 179 ? 13.454 -14.155 -20.534 1.00 80.38 179 GLU A O 1
ATOM 1447 N N . GLU A 1 180 ? 13.760 -13.800 -22.735 1.00 81.69 180 GLU A N 1
ATOM 1448 C CA . GLU A 1 180 ? 12.349 -13.766 -23.117 1.00 81.69 180 GLU A CA 1
ATOM 1449 C C . GLU A 1 180 ? 11.657 -15.107 -22.855 1.00 81.69 180 GLU A C 1
ATOM 1451 O O . GLU A 1 180 ? 10.658 -15.167 -22.147 1.00 81.69 180 GLU A O 1
ATOM 1456 N N . GLU A 1 181 ? 12.228 -16.196 -23.363 1.00 82.06 181 GLU A N 1
ATOM 1457 C CA . GLU A 1 181 ? 11.657 -17.534 -23.218 1.00 82.06 181 GLU A CA 1
ATOM 1458 C C . GLU A 1 181 ? 11.669 -17.984 -21.752 1.00 82.06 181 GLU A C 1
ATOM 1460 O O . GLU A 1 181 ? 10.667 -18.464 -21.231 1.00 82.06 181 GLU A O 1
ATOM 1465 N N . LYS A 1 182 ? 12.754 -17.691 -21.020 1.00 84.06 182 LYS A N 1
ATOM 1466 C CA . LYS A 1 182 ? 12.813 -17.908 -19.564 1.00 84.06 182 LYS A CA 1
ATOM 1467 C C . LYS A 1 182 ? 11.721 -17.142 -18.809 1.00 84.06 182 LYS A C 1
ATOM 1469 O O . LYS A 1 182 ? 11.278 -17.588 -17.750 1.00 84.06 182 LYS A O 1
ATOM 1474 N N . TRP A 1 183 ? 11.335 -15.961 -19.294 1.00 87.56 183 TRP A N 1
ATOM 1475 C CA . TRP A 1 183 ? 10.246 -15.183 -18.710 1.00 87.56 183 TRP A CA 1
ATOM 1476 C C . TRP A 1 183 ? 8.892 -15.822 -19.016 1.00 87.56 183 TRP A C 1
ATOM 1478 O O . TRP A 1 183 ? 8.071 -15.919 -18.110 1.00 87.56 183 TRP A O 1
ATOM 1488 N N . ARG A 1 184 ? 8.677 -16.304 -20.248 1.00 84.00 184 ARG A N 1
ATOM 1489 C CA . ARG A 1 184 ? 7.443 -17.002 -20.654 1.00 84.00 184 ARG A CA 1
ATOM 1490 C C . ARG A 1 184 ? 7.237 -18.288 -19.856 1.00 84.00 184 ARG A C 1
ATOM 1492 O O . ARG A 1 184 ? 6.163 -18.477 -19.293 1.00 84.00 184 ARG A O 1
ATOM 1499 N N . GLU A 1 185 ? 8.283 -19.104 -19.713 1.00 84.62 185 GLU A N 1
ATOM 1500 C CA . GLU A 1 185 ? 8.272 -20.300 -18.855 1.00 84.62 185 GLU A CA 1
ATOM 1501 C C . GLU A 1 185 ? 7.895 -19.940 -17.410 1.00 84.62 185 GLU A C 1
ATOM 1503 O O . GLU A 1 185 ? 7.058 -20.584 -16.783 1.00 84.62 185 GLU A O 1
ATOM 1508 N N . MET A 1 186 ? 8.491 -18.873 -16.872 1.00 86.38 186 MET A N 1
ATOM 1509 C CA . MET A 1 186 ? 8.184 -18.393 -15.528 1.00 86.38 186 MET A CA 1
ATOM 1510 C C . MET A 1 186 ? 6.733 -17.909 -15.404 1.00 86.38 186 MET A C 1
ATOM 1512 O O . MET A 1 186 ? 6.088 -18.208 -14.403 1.00 86.38 186 MET A O 1
ATOM 1516 N N . TYR A 1 187 ? 6.220 -17.186 -16.401 1.00 84.25 187 TYR A N 1
ATOM 1517 C CA . TYR A 1 187 ? 4.842 -16.702 -16.423 1.00 84.25 187 TYR A CA 1
ATOM 1518 C C . TYR A 1 187 ? 3.849 -17.864 -16.402 1.00 84.25 187 TYR A C 1
ATOM 1520 O O . TYR A 1 187 ? 2.949 -17.857 -15.576 1.00 84.25 187 TYR A O 1
ATOM 1528 N N . GLN A 1 188 ? 4.066 -18.904 -17.211 1.00 84.38 188 GLN A N 1
ATOM 1529 C CA . GLN A 1 188 ? 3.217 -20.103 -17.226 1.00 84.38 188 GLN A CA 1
ATOM 1530 C C . GLN A 1 188 ? 3.240 -20.879 -15.902 1.00 84.38 188 GLN A C 1
ATOM 1532 O O . GLN A 1 188 ? 2.256 -21.516 -15.539 1.00 84.38 188 GLN A O 1
ATOM 1537 N N . ILE A 1 189 ? 4.356 -20.839 -15.164 1.00 83.31 189 ILE A N 1
ATOM 1538 C CA . ILE A 1 189 ? 4.422 -21.431 -13.820 1.00 83.31 189 ILE A CA 1
ATOM 1539 C C . ILE A 1 189 ? 3.565 -20.624 -12.834 1.00 83.31 189 ILE A C 1
ATOM 1541 O O . ILE A 1 189 ? 2.904 -21.216 -11.982 1.00 83.31 189 ILE A O 1
ATOM 1545 N N . ILE A 1 190 ? 3.591 -19.291 -12.931 1.00 81.12 190 ILE A N 1
ATOM 1546 C CA . ILE A 1 190 ? 2.856 -18.392 -12.029 1.00 81.12 190 ILE A CA 1
ATOM 1547 C C . ILE A 1 190 ? 1.355 -18.391 -12.358 1.00 81.12 190 ILE A C 1
ATOM 1549 O O . ILE A 1 190 ? 0.539 -18.480 -11.446 1.00 81.12 190 ILE A O 1
ATOM 1553 N N . PHE A 1 191 ? 1.008 -18.362 -13.643 1.00 82.56 191 PHE A N 1
ATOM 1554 C CA . PHE A 1 191 ? -0.354 -18.275 -14.168 1.00 82.56 191 PHE A CA 1
ATOM 1555 C C . PHE A 1 191 ? -0.618 -19.443 -15.137 1.00 82.56 191 PHE A C 1
ATOM 1557 O O . PHE A 1 191 ? -0.530 -19.283 -16.358 1.00 82.56 191 PHE A O 1
ATOM 1564 N N . PRO A 1 192 ? -0.862 -20.662 -14.622 1.00 80.12 192 PRO A N 1
ATOM 1565 C CA . PRO A 1 192 ? -1.105 -21.822 -15.471 1.00 80.12 192 PRO A CA 1
ATOM 1566 C C . PRO A 1 192 ? -2.439 -21.682 -16.217 1.00 80.12 192 PRO A C 1
ATOM 1568 O O . PRO A 1 192 ? -3.475 -21.480 -15.595 1.00 80.12 192 PRO A O 1
ATOM 1571 N N . GLY A 1 193 ? -2.418 -21.851 -17.543 1.00 72.69 193 GLY A N 1
ATOM 1572 C CA . GLY A 1 193 ? -3.620 -21.808 -18.389 1.00 72.69 193 GLY A CA 1
ATOM 1573 C C . GLY A 1 193 ? -3.989 -20.424 -18.934 1.00 72.69 193 GLY A C 1
ATOM 1574 O O . GLY A 1 193 ? -4.918 -20.339 -19.730 1.00 72.69 193 GLY A O 1
ATOM 1575 N N . GLU A 1 194 ? -3.249 -19.379 -18.564 1.00 77.38 194 GLU A N 1
ATOM 1576 C CA . GLU A 1 194 ? -3.440 -18.021 -19.086 1.00 77.38 194 GLU A CA 1
ATOM 1577 C C . GLU A 1 194 ? -2.641 -17.779 -20.377 1.00 77.38 194 GLU A C 1
ATOM 1579 O O . GLU A 1 194 ? -1.574 -18.368 -20.601 1.00 77.38 194 GLU A O 1
ATOM 1584 N N . GLU A 1 195 ? -3.137 -16.875 -21.227 1.00 78.94 195 GLU A N 1
ATOM 1585 C CA . GLU A 1 195 ? -2.401 -16.432 -22.413 1.00 78.94 195 GLU A CA 1
ATOM 1586 C C . GLU A 1 195 ? -1.145 -15.660 -21.999 1.00 78.94 195 GLU A C 1
ATOM 1588 O O . GLU A 1 195 ? -1.204 -14.693 -21.244 1.00 78.94 195 GLU A O 1
ATOM 1593 N N . VAL A 1 196 ? 0.020 -16.080 -22.502 1.00 81.94 196 VAL A N 1
ATOM 1594 C CA . VAL A 1 196 ? 1.302 -15.479 -22.117 1.00 81.94 196 VAL A CA 1
ATOM 1595 C C . VAL A 1 196 ? 1.471 -14.120 -22.808 1.00 81.94 196 VAL A C 1
ATOM 1597 O O . VAL A 1 196 ? 1.689 -14.084 -24.025 1.00 81.94 196 VAL A O 1
ATOM 1600 N N . PRO A 1 197 ? 1.456 -12.996 -22.067 1.00 80.12 197 PRO A N 1
ATOM 1601 C CA . PRO A 1 197 ? 1.571 -11.676 -22.663 1.00 80.12 197 PRO A CA 1
ATOM 1602 C C . PRO A 1 197 ? 3.022 -11.386 -23.071 1.00 80.12 197 PRO A C 1
ATOM 1604 O O . PRO A 1 197 ? 3.948 -12.167 -22.822 1.00 80.12 197 PRO A O 1
ATOM 1607 N N . SER A 1 198 ? 3.245 -10.230 -23.703 1.00 79.94 198 SER A N 1
ATOM 1608 C CA . SER A 1 198 ? 4.598 -9.782 -24.044 1.00 79.94 198 SER A CA 1
ATOM 1609 C C . SER A 1 198 ? 5.476 -9.670 -22.781 1.00 79.94 198 SER A C 1
ATOM 1611 O O . SER A 1 198 ? 5.108 -8.937 -21.854 1.00 79.94 198 SER A O 1
ATOM 1613 N N . PRO A 1 199 ? 6.651 -10.334 -22.738 1.00 78.44 199 PRO A N 1
ATOM 1614 C CA . PRO A 1 199 ? 7.562 -10.316 -21.585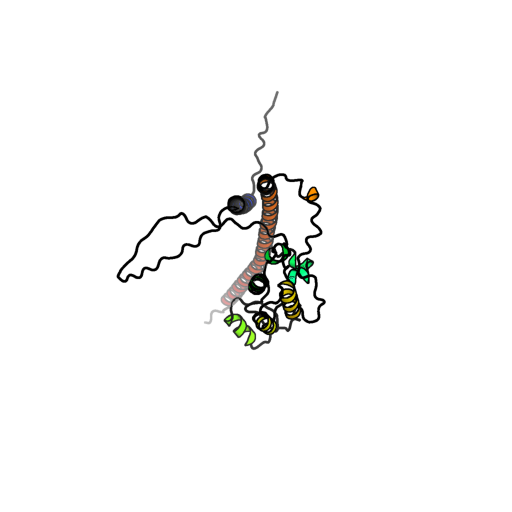 1.00 78.44 199 PRO A CA 1
ATOM 1615 C C . PRO A 1 199 ? 8.126 -8.939 -21.252 1.00 78.44 199 PRO A C 1
ATOM 1617 O O . PRO A 1 199 ? 8.609 -8.681 -20.144 1.00 78.44 199 PRO A O 1
ATOM 1620 N N . TYR A 1 200 ? 8.101 -8.051 -22.237 1.00 78.19 200 TYR A N 1
ATOM 1621 C CA . TYR A 1 200 ? 8.677 -6.731 -22.137 1.00 78.19 200 TYR A CA 1
ATOM 1622 C C . TYR A 1 200 ? 7.664 -5.740 -21.592 1.00 78.19 200 TYR A C 1
ATOM 1624 O O . TYR A 1 200 ? 6.460 -5.816 -21.856 1.00 78.19 200 TYR A O 1
ATOM 1632 N N . HIS A 1 201 ? 8.166 -4.777 -20.821 1.00 66.25 201 HIS A N 1
ATOM 1633 C CA . HIS A 1 201 ? 7.358 -3.617 -20.490 1.00 66.25 201 HIS A CA 1
ATOM 1634 C C . HIS A 1 201 ? 6.934 -2.977 -21.813 1.00 66.25 201 HIS A C 1
ATOM 1636 O O . HIS A 1 201 ? 7.786 -2.679 -22.652 1.00 66.25 201 HIS A O 1
ATOM 1642 N N . GLU A 1 202 ? 5.631 -2.771 -22.004 1.00 60.25 202 GLU A N 1
ATOM 1643 C CA . GLU A 1 202 ? 5.184 -1.816 -23.008 1.00 60.25 202 GLU A CA 1
ATOM 1644 C C . GLU A 1 202 ? 5.661 -0.475 -22.479 1.00 60.25 202 GLU A C 1
ATOM 1646 O O . GLU A 1 202 ? 5.031 0.164 -21.639 1.00 60.25 202 GLU A O 1
ATOM 1651 N N . LEU A 1 203 ? 6.868 -0.080 -22.875 1.00 48.22 203 LEU A N 1
ATOM 1652 C CA . LEU A 1 203 ? 7.152 1.326 -23.035 1.00 48.22 203 LEU A CA 1
ATOM 1653 C C . LEU A 1 203 ? 6.079 1.747 -24.026 1.00 48.22 203 LEU A C 1
ATOM 1655 O O . LEU A 1 203 ? 6.244 1.498 -25.219 1.00 48.22 203 LEU A O 1
ATOM 1659 N N . ALA A 1 204 ? 4.929 2.217 -23.519 1.00 35.56 204 ALA A N 1
ATOM 1660 C CA . ALA A 1 204 ? 3.954 2.940 -24.315 1.00 35.56 204 ALA A CA 1
ATOM 1661 C C . ALA A 1 204 ? 4.809 3.809 -25.211 1.00 35.56 204 ALA A C 1
ATOM 1663 O O . ALA A 1 204 ? 5.591 4.580 -24.641 1.00 35.56 204 ALA A O 1
ATOM 1664 N N . ALA A 1 205 ? 4.791 3.487 -26.518 1.00 35.19 205 ALA A N 1
ATOM 1665 C CA . ALA A 1 205 ? 5.755 3.949 -27.506 1.00 35.19 205 ALA A CA 1
ATOM 1666 C C . ALA A 1 205 ? 6.179 5.328 -27.069 1.00 35.19 205 ALA A C 1
ATOM 1668 O O . ALA A 1 205 ? 5.275 6.166 -27.008 1.00 35.19 205 ALA A O 1
ATOM 1669 N N . GLU A 1 206 ? 7.433 5.441 -26.580 1.00 35.41 206 GLU A N 1
ATOM 1670 C CA . GLU A 1 206 ? 7.945 6.599 -25.834 1.00 35.41 206 GLU A CA 1
ATOM 1671 C C . GLU A 1 206 ? 7.118 7.791 -26.270 1.00 35.41 206 GLU A C 1
ATOM 1673 O O . GLU A 1 206 ? 7.210 8.063 -27.473 1.00 35.41 206 GLU A O 1
ATOM 1678 N N . PRO A 1 207 ? 6.234 8.404 -25.440 1.00 36.66 207 PRO A N 1
ATOM 1679 C CA . PRO A 1 207 ? 5.523 9.585 -25.898 1.00 36.66 207 PRO A CA 1
ATOM 1680 C C . PRO A 1 207 ? 6.642 10.460 -26.399 1.00 36.66 207 PRO A C 1
ATOM 1682 O O . PRO A 1 207 ? 7.524 10.786 -25.595 1.00 36.66 207 PRO A O 1
ATOM 1685 N N . SER A 1 208 ? 6.689 10.613 -27.734 1.00 38.12 208 SER A N 1
ATOM 1686 C CA . SER A 1 208 ? 7.904 10.935 -28.492 1.00 38.12 208 SER A CA 1
ATOM 1687 C C . SER A 1 208 ? 8.668 11.926 -27.661 1.00 38.12 208 SER A C 1
ATOM 1689 O O . SER A 1 208 ? 7.986 12.819 -27.178 1.00 38.12 208 SER A O 1
ATOM 1691 N N . LYS A 1 209 ? 9.979 11.790 -27.425 1.00 45.31 209 LYS A N 1
ATOM 1692 C CA . LYS A 1 209 ? 10.740 12.633 -26.474 1.00 45.31 209 LYS A CA 1
ATOM 1693 C C . LYS A 1 209 ? 10.316 14.121 -26.408 1.00 45.31 209 LYS A C 1
ATOM 1695 O O . LYS A 1 209 ? 10.512 14.727 -25.374 1.00 45.31 209 LYS A O 1
ATOM 1700 N N . ALA A 1 210 ? 9.671 14.687 -27.428 1.00 42.88 210 ALA A N 1
ATOM 1701 C CA . ALA A 1 210 ? 8.697 15.793 -27.371 1.00 42.88 210 ALA A CA 1
ATOM 1702 C C . ALA A 1 210 ? 7.695 15.893 -26.173 1.00 42.88 210 ALA A C 1
ATOM 1704 O O . ALA A 1 210 ? 7.293 17.007 -25.853 1.00 42.88 210 ALA A O 1
ATOM 1705 N N . GLY A 1 211 ? 7.264 14.817 -25.500 1.00 43.28 211 GLY A N 1
ATOM 1706 C CA . GLY A 1 211 ? 6.268 14.872 -24.412 1.00 43.28 211 GLY A CA 1
ATOM 1707 C C . GLY A 1 211 ? 6.860 15.082 -23.013 1.00 43.28 211 GLY A C 1
ATOM 1708 O O . GLY A 1 211 ? 6.254 15.751 -22.177 1.00 43.28 211 GLY A O 1
ATOM 1709 N N . ILE A 1 212 ? 8.065 14.546 -22.779 1.00 45.78 212 ILE A N 1
ATOM 1710 C CA . ILE A 1 212 ? 8.859 14.752 -21.550 1.00 45.78 212 ILE A CA 1
ATOM 1711 C C . ILE A 1 212 ? 9.915 15.857 -21.756 1.00 45.78 212 ILE A C 1
ATOM 1713 O O . ILE A 1 212 ? 10.419 16.419 -20.786 1.00 45.78 212 ILE A O 1
ATOM 1717 N N . SER A 1 213 ? 10.161 16.284 -23.002 1.00 49.09 213 SER A N 1
ATOM 1718 C CA . SER A 1 213 ? 10.881 17.518 -23.363 1.00 49.09 213 SER A CA 1
ATOM 1719 C C . SER A 1 213 ? 10.074 18.783 -23.027 1.00 49.09 213 SER A C 1
ATOM 1721 O O . SER A 1 213 ? 9.895 19.676 -23.854 1.00 49.09 213 SER A O 1
ATOM 1723 N N . ARG A 1 214 ? 9.559 18.866 -21.801 1.00 51.75 214 ARG A N 1
ATOM 1724 C CA . ARG A 1 214 ? 9.133 20.121 -21.174 1.00 51.75 214 ARG A CA 1
ATOM 1725 C C .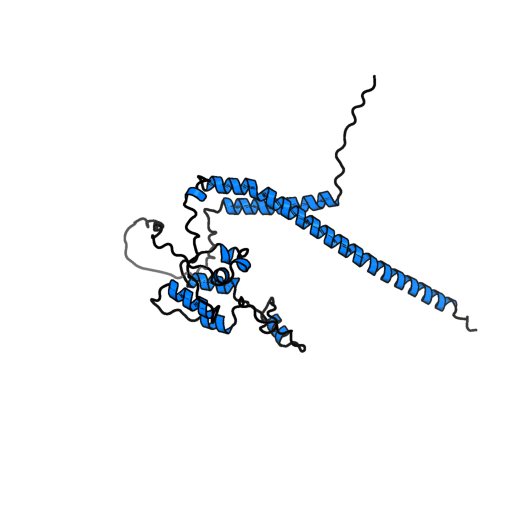 ARG A 1 214 ? 9.929 20.453 -19.910 1.00 51.75 214 ARG A C 1
ATOM 1727 O O . ARG A 1 214 ? 9.762 21.550 -19.396 1.00 51.75 214 ARG A O 1
ATOM 1734 N N . PHE A 1 215 ? 10.803 19.552 -19.452 1.00 47.69 215 PHE A N 1
ATOM 1735 C CA . PHE A 1 215 ? 11.785 19.827 -18.402 1.00 47.69 215 PHE A CA 1
ATOM 1736 C C . PHE A 1 215 ? 13.180 19.541 -18.955 1.00 47.69 215 PHE A C 1
ATOM 1738 O O . PHE A 1 215 ? 13.492 18.413 -19.338 1.00 47.69 215 PHE A O 1
ATOM 1745 N N . SER A 1 216 ? 13.990 20.587 -19.052 1.00 60.09 216 SER A N 1
ATOM 1746 C CA . SER A 1 216 ? 15.266 20.611 -19.767 1.00 60.09 216 SER A CA 1
ATOM 1747 C C . SER A 1 216 ? 16.464 20.230 -18.894 1.00 60.09 216 SER A C 1
ATOM 1749 O O . SER A 1 216 ? 17.592 20.225 -19.379 1.00 60.09 216 SER A O 1
ATOM 1751 N N . SER A 1 217 ? 16.272 19.833 -17.633 1.00 69.88 217 SER A N 1
ATOM 1752 C CA . SER A 1 217 ? 17.371 19.336 -16.798 1.00 69.88 217 SER A CA 1
ATOM 1753 C C . SER A 1 217 ? 16.888 18.406 -15.676 1.00 69.88 217 SER A C 1
ATOM 1755 O O . SER A 1 217 ? 15.845 18.663 -15.071 1.00 69.88 217 SER A O 1
ATOM 1757 N N . PRO A 1 218 ? 17.656 17.355 -15.318 1.00 68.06 218 PRO A N 1
ATOM 1758 C CA . PRO A 1 218 ? 17.458 16.600 -14.080 1.00 68.06 218 PRO A CA 1
ATOM 1759 C C . PRO A 1 218 ? 17.356 17.485 -12.828 1.00 68.06 218 PRO A C 1
ATOM 1761 O O . PRO A 1 218 ? 16.670 17.110 -11.879 1.00 68.06 218 PRO A O 1
ATOM 1764 N N . ASP A 1 219 ? 17.995 18.657 -12.830 1.00 77.44 219 ASP A N 1
ATOM 1765 C CA . ASP A 1 219 ? 17.932 19.609 -11.720 1.00 77.44 219 ASP A CA 1
ATOM 1766 C C . ASP A 1 219 ? 16.586 20.347 -11.655 1.00 77.44 219 ASP A C 1
ATOM 1768 O O . ASP A 1 219 ? 16.063 20.552 -10.562 1.00 77.44 219 ASP A O 1
ATOM 1772 N N . GLU A 1 220 ? 15.950 20.635 -12.796 1.00 78.44 220 GLU A N 1
ATOM 1773 C CA . GLU A 1 220 ? 14.597 21.218 -12.839 1.00 78.44 220 GLU A CA 1
ATOM 1774 C C . GLU A 1 220 ? 13.551 20.250 -12.277 1.00 78.44 220 GLU A C 1
ATOM 1776 O O . GLU A 1 220 ? 12.626 20.657 -11.577 1.00 78.44 220 GLU A O 1
ATOM 1781 N N . VAL A 1 221 ? 13.713 18.948 -12.536 1.00 78.62 221 VAL A N 1
ATOM 1782 C CA . VAL A 1 221 ? 12.828 17.915 -11.981 1.00 78.62 221 VAL A CA 1
ATOM 1783 C C . VAL A 1 221 ? 12.999 17.814 -10.466 1.00 78.62 221 VAL A C 1
ATOM 1785 O O . VAL A 1 221 ? 12.007 17.730 -9.744 1.00 78.62 221 VAL A O 1
ATOM 1788 N N . LYS A 1 222 ? 14.239 17.856 -9.960 1.00 82.44 222 LYS A N 1
ATOM 1789 C CA . LYS A 1 222 ? 14.493 17.877 -8.511 1.00 82.44 222 LYS A CA 1
ATOM 1790 C C . LYS A 1 222 ? 13.860 19.101 -7.860 1.00 82.44 222 LYS A C 1
ATOM 1792 O O . LYS A 1 222 ? 13.217 18.963 -6.823 1.00 82.44 222 LYS A O 1
ATOM 1797 N N . GLU A 1 223 ? 13.986 20.264 -8.488 1.00 86.38 223 GLU A N 1
ATOM 1798 C CA . GLU A 1 223 ? 13.430 21.512 -7.970 1.00 86.38 223 GLU A CA 1
ATOM 1799 C C . GLU A 1 223 ? 11.900 21.530 -7.988 1.00 86.38 223 GLU A C 1
ATOM 1801 O O . GLU A 1 223 ? 11.250 21.951 -7.027 1.00 86.38 223 GLU A O 1
ATOM 1806 N N . LEU A 1 224 ? 11.301 20.967 -9.037 1.00 79.31 224 LEU A N 1
ATOM 1807 C CA . LEU A 1 224 ? 9.861 20.767 -9.095 1.00 79.31 224 LEU A CA 1
ATOM 1808 C C . LEU A 1 224 ? 9.379 19.845 -7.969 1.00 79.31 224 LEU A C 1
ATOM 1810 O O . LEU A 1 224 ? 8.358 20.133 -7.345 1.00 79.31 224 LEU A O 1
ATOM 1814 N N . LEU A 1 225 ? 10.110 18.767 -7.671 1.00 84.06 225 LEU A N 1
ATOM 1815 C CA . LEU A 1 225 ? 9.779 17.861 -6.569 1.00 84.06 225 LEU A CA 1
ATOM 1816 C C . LEU A 1 225 ? 9.929 18.543 -5.203 1.00 84.06 225 LEU A C 1
ATOM 1818 O O . LEU A 1 225 ? 9.031 18.399 -4.374 1.00 84.06 225 LEU A O 1
ATOM 1822 N N . ARG A 1 226 ? 10.987 19.339 -4.989 1.00 86.94 226 ARG A N 1
ATOM 1823 C CA . ARG A 1 226 ? 11.144 20.165 -3.775 1.00 86.94 226 ARG A CA 1
ATOM 1824 C C . ARG A 1 226 ? 9.992 21.142 -3.585 1.00 86.94 226 ARG A C 1
ATOM 1826 O O . ARG A 1 226 ? 9.554 21.361 -2.466 1.00 86.94 226 ARG A O 1
ATOM 1833 N N . THR A 1 227 ? 9.474 21.691 -4.679 1.00 83.31 227 THR A N 1
ATOM 1834 C CA . THR A 1 227 ? 8.449 22.739 -4.631 1.00 83.31 227 THR A CA 1
ATOM 1835 C C . THR A 1 227 ? 7.032 22.176 -4.514 1.00 83.31 227 THR A C 1
ATOM 1837 O O . THR A 1 227 ? 6.193 22.711 -3.791 1.00 83.31 227 THR A O 1
ATOM 1840 N N . LYS A 1 228 ? 6.717 21.111 -5.259 1.00 88.62 228 LYS A N 1
ATOM 1841 C CA . LYS A 1 228 ? 5.338 20.620 -5.412 1.00 88.62 228 LYS A CA 1
ATOM 1842 C C . LYS A 1 228 ? 4.975 19.516 -4.429 1.00 88.62 228 LYS A C 1
ATOM 1844 O O . LYS A 1 228 ? 3.801 19.389 -4.095 1.00 88.62 228 LYS A O 1
ATOM 1849 N N . LEU A 1 229 ? 5.940 18.722 -3.968 1.00 87.50 229 LEU A N 1
ATOM 1850 C CA . LEU A 1 229 ? 5.655 17.551 -3.140 1.00 87.50 229 LEU A CA 1
ATOM 1851 C C . LEU A 1 229 ? 5.336 17.897 -1.670 1.00 87.50 229 LEU A C 1
ATOM 1853 O O . LEU A 1 229 ? 4.328 17.389 -1.176 1.00 87.50 229 LEU A O 1
ATOM 1857 N N . PRO A 1 230 ? 6.078 18.788 -0.974 1.00 91.50 230 PRO A N 1
ATOM 1858 C CA . PRO A 1 230 ? 5.777 19.144 0.416 1.00 91.50 230 PRO A CA 1
ATOM 1859 C C . PRO A 1 230 ? 4.346 19.643 0.685 1.00 91.50 230 PRO A C 1
ATOM 1861 O O . PRO A 1 230 ? 3.732 19.146 1.629 1.00 91.50 230 PRO A O 1
ATOM 1864 N N . PRO A 1 231 ? 3.744 20.551 -0.115 1.00 89.25 231 PRO A N 1
ATOM 1865 C CA . PRO A 1 231 ? 2.379 21.006 0.159 1.00 89.25 231 PRO A CA 1
ATOM 1866 C C . PRO A 1 231 ? 1.328 19.904 -0.044 1.00 89.25 231 PRO A C 1
ATOM 1868 O O . PRO A 1 231 ? 0.327 19.870 0.670 1.00 89.25 231 PRO A O 1
ATOM 1871 N N . LEU A 1 232 ? 1.553 18.975 -0.981 1.00 88.50 232 LEU A N 1
ATOM 1872 C CA . LEU A 1 232 ? 0.652 17.839 -1.199 1.00 88.50 232 LEU A CA 1
ATOM 1873 C C . LEU A 1 232 ? 0.714 16.845 -0.036 1.00 88.50 232 LEU A C 1
ATOM 1875 O O . LEU A 1 232 ? -0.326 16.387 0.437 1.00 88.50 232 LEU A O 1
ATOM 1879 N N . VAL A 1 233 ? 1.924 16.549 0.447 1.00 89.44 233 VAL A N 1
ATOM 1880 C CA . VAL A 1 233 ? 2.136 15.661 1.597 1.00 89.44 233 VAL A CA 1
ATOM 1881 C C . VAL A 1 233 ? 1.571 16.282 2.869 1.00 89.44 233 VAL A C 1
ATOM 1883 O O . VAL A 1 233 ? 0.868 15.596 3.604 1.00 89.44 233 VAL A O 1
ATOM 1886 N N . ARG A 1 234 ? 1.782 17.585 3.091 1.00 93.19 234 ARG A N 1
ATOM 1887 C CA . ARG A 1 234 ? 1.205 18.313 4.228 1.00 93.19 234 ARG A CA 1
ATOM 1888 C C . ARG A 1 234 ? -0.315 18.190 4.259 1.00 93.19 234 ARG A C 1
ATOM 1890 O O . ARG A 1 234 ? -0.857 17.757 5.267 1.00 93.19 234 ARG A O 1
ATOM 1897 N N . ARG A 1 235 ? -0.989 18.475 3.140 1.00 90.12 235 ARG A N 1
ATOM 1898 C CA . ARG A 1 235 ? -2.454 18.373 3.047 1.00 90.12 235 ARG A CA 1
ATOM 1899 C C . ARG A 1 235 ? -2.961 16.952 3.315 1.00 90.12 235 ARG A C 1
ATOM 1901 O O . ARG A 1 235 ? -4.011 16.774 3.928 1.00 90.12 235 ARG A O 1
ATOM 1908 N N . ALA A 1 236 ? -2.241 15.939 2.834 1.00 87.69 236 ALA A N 1
ATOM 1909 C CA . ALA A 1 236 ? -2.589 14.545 3.090 1.00 87.69 236 ALA A CA 1
ATOM 1910 C C . ALA A 1 236 ? -2.407 14.172 4.571 1.00 87.69 236 ALA A C 1
ATOM 1912 O O . ALA A 1 236 ? -3.274 13.513 5.140 1.00 87.69 236 ALA A O 1
ATOM 1913 N N . LEU A 1 237 ? -1.318 14.630 5.199 1.00 89.62 237 LEU A N 1
ATOM 1914 C CA . LEU A 1 237 ? -1.051 14.418 6.622 1.00 89.62 237 LEU A CA 1
ATOM 1915 C C . LEU A 1 237 ? -2.076 15.120 7.511 1.00 89.62 237 LEU A C 1
ATOM 1917 O O . LEU A 1 237 ? -2.552 14.507 8.456 1.00 89.62 237 LEU A O 1
ATOM 1921 N N . GLU A 1 238 ? -2.441 16.364 7.204 1.00 91.94 238 GLU A N 1
ATOM 1922 C CA . GLU A 1 238 ? -3.481 17.105 7.932 1.00 91.94 238 GLU A CA 1
ATOM 1923 C C . GLU A 1 238 ? -4.802 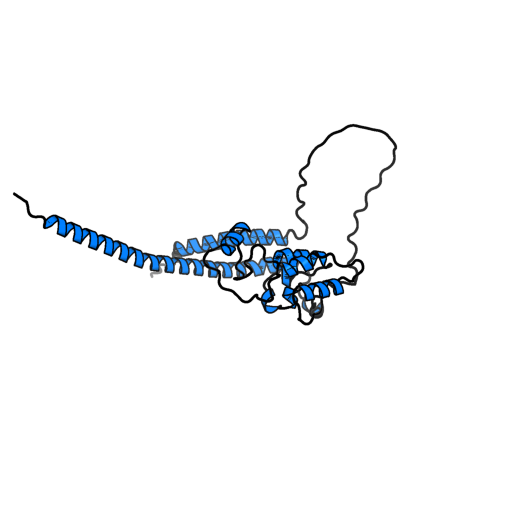16.334 7.922 1.00 91.94 238 GLU A C 1
ATOM 1925 O O . GLU A 1 238 ? -5.358 16.056 8.982 1.00 91.94 238 GLU A O 1
ATOM 1930 N N . LYS A 1 239 ? -5.239 15.880 6.738 1.00 91.06 239 LYS A N 1
ATOM 1931 C CA . LYS A 1 239 ? -6.465 15.086 6.595 1.00 91.06 239 LYS A CA 1
ATOM 1932 C C . LYS A 1 239 ? -6.425 13.793 7.414 1.00 91.06 239 LYS A C 1
ATOM 1934 O O . LYS A 1 239 ? -7.428 13.422 8.017 1.00 91.06 239 LYS A O 1
ATOM 1939 N N . GLU A 1 240 ? -5.292 13.095 7.416 1.00 90.19 240 GLU A N 1
ATOM 1940 C CA . GLU A 1 240 ? -5.161 11.839 8.157 1.00 90.19 240 GLU A CA 1
ATOM 1941 C C . GLU A 1 240 ? -5.100 12.067 9.671 1.00 90.19 240 GLU A C 1
ATOM 1943 O O . GLU A 1 240 ? -5.729 11.335 10.430 1.00 90.19 240 GLU A O 1
ATOM 1948 N N . VAL A 1 241 ? -4.397 13.108 10.126 1.00 92.12 241 VAL A N 1
ATOM 1949 C CA . VAL A 1 241 ? -4.369 13.489 11.542 1.00 92.12 241 VAL A CA 1
ATOM 1950 C C . VAL A 1 241 ? -5.766 13.879 12.016 1.00 92.12 241 VAL A C 1
ATOM 1952 O O . VAL A 1 241 ? -6.181 13.437 13.083 1.00 92.12 241 VAL A O 1
ATOM 1955 N N . ASP A 1 242 ? -6.519 14.652 11.235 1.00 89.69 242 ASP A N 1
ATOM 1956 C CA . ASP A 1 242 ? -7.892 15.006 11.592 1.00 89.69 242 ASP A CA 1
ATOM 1957 C C . ASP A 1 242 ? -8.779 13.770 11.744 1.00 89.69 242 ASP A C 1
ATOM 1959 O O . ASP A 1 242 ? -9.398 13.607 12.799 1.00 89.69 242 ASP A O 1
ATOM 1963 N N . ARG A 1 243 ? -8.731 12.853 10.770 1.00 92.25 243 ARG A N 1
ATOM 1964 C CA . ARG A 1 243 ? -9.463 11.581 10.806 1.00 92.25 243 ARG A CA 1
ATOM 1965 C C . ARG A 1 243 ? -9.143 10.758 12.056 1.00 92.25 243 ARG A C 1
ATOM 1967 O O . ARG A 1 243 ? -10.046 10.284 12.731 1.00 92.25 243 ARG A O 1
ATOM 1974 N N . LEU A 1 244 ? -7.862 10.611 12.406 1.00 90.81 244 LEU A N 1
ATOM 1975 C CA . LEU A 1 244 ? -7.452 9.828 13.579 1.00 90.81 244 LEU A CA 1
ATOM 1976 C C . LEU A 1 244 ? -7.939 10.431 14.903 1.00 90.81 244 LEU A C 1
ATOM 1978 O O . LEU A 1 244 ? -8.241 9.694 15.843 1.00 90.81 244 LEU A O 1
ATOM 1982 N N . PHE A 1 245 ? -7.996 11.760 15.000 1.00 91.88 245 PHE A N 1
ATOM 1983 C CA . PHE A 1 245 ? -8.528 12.428 16.187 1.00 91.88 245 PHE A CA 1
ATOM 1984 C C . PHE A 1 245 ? -10.052 12.296 16.281 1.00 91.88 245 PHE A C 1
ATOM 1986 O O . PHE A 1 245 ? -10.557 12.113 17.387 1.00 91.88 245 PHE A O 1
ATOM 1993 N N . GLU A 1 246 ? -10.766 12.353 15.155 1.00 89.88 246 GLU A N 1
ATOM 1994 C CA . GLU A 1 246 ? -12.211 12.090 15.099 1.00 89.88 246 GLU A CA 1
ATOM 1995 C C . GLU A 1 246 ? -12.524 10.646 15.526 1.00 89.88 246 GLU A C 1
ATOM 1997 O O . GLU A 1 246 ? -13.311 10.444 16.452 1.00 89.88 246 GLU A O 1
ATOM 2002 N N . ASP A 1 247 ? -11.815 9.660 14.965 1.00 90.12 247 ASP A N 1
ATOM 2003 C CA . ASP A 1 247 ? -11.952 8.240 15.324 1.00 90.12 247 ASP A CA 1
ATOM 2004 C C . ASP A 1 247 ? -11.676 7.999 16.823 1.00 90.12 247 ASP A C 1
ATOM 2006 O O . ASP A 1 247 ? -12.340 7.196 17.487 1.00 90.12 247 ASP A O 1
ATOM 2010 N N . LEU A 1 248 ? -10.665 8.674 17.386 1.00 90.50 248 LEU A N 1
ATOM 2011 C CA . LEU A 1 248 ? -10.347 8.579 18.811 1.00 90.50 248 LEU A CA 1
ATOM 2012 C C . LEU A 1 248 ? -11.459 9.185 19.671 1.00 90.50 248 LEU A C 1
ATOM 2014 O O . LEU A 1 248 ? -11.844 8.591 20.678 1.00 90.50 248 LEU A O 1
ATOM 2018 N N . GLN A 1 249 ? -11.970 10.352 19.282 1.00 89.69 249 GLN A N 1
ATOM 2019 C CA . GLN A 1 249 ? -13.049 11.027 19.994 1.00 89.69 249 GLN A CA 1
ATOM 2020 C C . GLN A 1 249 ? -14.319 10.167 20.015 1.00 89.69 249 GLN A C 1
ATOM 2022 O O . GLN A 1 249 ? -14.932 10.015 21.071 1.00 89.69 249 GLN A O 1
ATOM 2027 N N . GLU A 1 250 ? -14.679 9.544 18.891 1.00 90.75 250 GLU A N 1
ATOM 2028 C CA . GLU A 1 250 ? -15.819 8.628 18.811 1.00 90.75 250 GLU A CA 1
ATOM 2029 C C . GLU A 1 250 ? -15.648 7.415 19.738 1.00 90.75 250 GLU A C 1
ATOM 2031 O O . GLU A 1 250 ? -16.549 7.091 20.515 1.00 90.75 250 GLU A O 1
ATOM 2036 N N . LYS A 1 251 ? -14.463 6.791 19.747 1.00 92.69 251 LYS A N 1
ATOM 2037 C CA . LYS A 1 251 ? -14.162 5.660 20.642 1.00 92.69 251 LYS A CA 1
ATOM 2038 C C . LYS A 1 251 ? -14.241 6.035 22.117 1.00 92.69 251 LYS A C 1
ATOM 2040 O O . LYS A 1 251 ? -14.749 5.248 22.917 1.00 92.69 251 LYS A O 1
ATOM 2045 N N . VAL A 1 252 ? -13.743 7.216 22.487 1.00 93.62 252 VAL A N 1
ATOM 2046 C CA . VAL A 1 252 ? -13.844 7.714 23.865 1.00 93.62 252 VAL A CA 1
ATOM 2047 C C . VAL A 1 252 ? -15.309 7.906 24.242 1.00 93.62 252 VAL A C 1
ATOM 2049 O O . VAL A 1 252 ? -15.720 7.394 25.277 1.00 93.62 252 VAL A O 1
ATOM 2052 N N . ASN A 1 253 ? -16.109 8.539 23.381 1.00 91.50 253 ASN A N 1
ATOM 2053 C CA . ASN A 1 253 ? -17.539 8.741 23.626 1.00 91.50 253 ASN A CA 1
ATOM 2054 C C . ASN A 1 253 ? -18.284 7.412 23.810 1.00 91.50 253 ASN A C 1
ATOM 2056 O O . ASN A 1 253 ? -19.065 7.268 24.751 1.00 91.50 253 ASN A O 1
ATOM 2060 N N . GLN A 1 254 ? -18.005 6.418 22.962 1.00 90.81 254 GLN A N 1
ATOM 2061 C CA . GLN A 1 254 ? -18.586 5.081 23.088 1.00 90.81 254 GLN A CA 1
ATOM 2062 C C . GLN A 1 254 ? -18.215 4.434 24.431 1.00 90.81 254 GLN A C 1
ATOM 2064 O O . GLN A 1 254 ? -19.076 3.889 25.124 1.00 90.81 254 GLN A O 1
ATOM 2069 N N . LYS A 1 255 ? -16.946 4.546 24.841 1.00 94.06 255 LYS A N 1
ATOM 2070 C CA . LYS A 1 255 ? -16.480 3.998 26.118 1.00 94.06 255 LYS A CA 1
ATOM 2071 C C . LYS A 1 255 ? -17.072 4.732 27.319 1.00 94.06 255 LYS A C 1
ATOM 2073 O O . LYS A 1 255 ? -17.352 4.097 28.330 1.00 94.06 255 LYS A O 1
ATOM 2078 N N . THR A 1 256 ? -17.308 6.039 27.220 1.00 95.75 256 THR A N 1
ATOM 2079 C CA . THR A 1 256 ? -17.972 6.817 28.272 1.00 95.75 256 THR A CA 1
ATOM 2080 C C . THR A 1 256 ? -19.362 6.268 28.577 1.00 95.75 256 THR A C 1
ATOM 2082 O O . THR A 1 256 ? -19.704 6.140 29.747 1.00 95.75 256 THR A O 1
ATOM 2085 N N . VAL A 1 257 ? -20.138 5.878 27.560 1.00 93.50 257 VAL A N 1
ATOM 2086 C CA . VAL A 1 257 ? -21.470 5.280 27.767 1.00 93.50 257 VAL A CA 1
ATOM 2087 C C . VAL A 1 257 ? -21.381 3.961 28.538 1.00 93.50 257 VAL A C 1
ATOM 2089 O O . VAL A 1 257 ? -22.190 3.717 29.430 1.00 93.50 257 VAL A O 1
ATOM 2092 N N . GLU A 1 258 ? -20.395 3.120 28.228 1.00 91.81 258 GLU A N 1
ATOM 2093 C CA . GLU A 1 258 ? -20.155 1.872 28.966 1.00 91.81 258 GLU A CA 1
ATOM 2094 C C . GLU A 1 258 ? -19.756 2.147 30.419 1.00 91.81 258 GLU A C 1
ATOM 2096 O O . GLU A 1 258 ? -20.336 1.564 31.329 1.00 91.81 258 GLU A O 1
ATOM 2101 N N . ILE A 1 259 ? -18.833 3.089 30.639 1.00 96.38 259 ILE A N 1
ATOM 2102 C CA . ILE A 1 259 ? -18.384 3.473 31.984 1.00 96.38 259 ILE A CA 1
ATOM 2103 C C . ILE A 1 259 ? -19.554 4.002 32.816 1.00 96.38 259 ILE A C 1
ATOM 2105 O O . ILE A 1 259 ? -19.676 3.634 33.979 1.00 96.38 259 ILE A O 1
ATOM 2109 N N . ILE A 1 260 ? -20.418 4.844 32.238 1.00 96.31 260 ILE A N 1
ATOM 2110 C CA . ILE A 1 260 ? -21.602 5.360 32.936 1.00 96.31 260 ILE A CA 1
ATOM 2111 C C . ILE A 1 260 ? -22.478 4.197 33.405 1.00 96.31 260 ILE A C 1
ATOM 2113 O O . ILE A 1 260 ? -22.798 4.134 34.587 1.00 96.31 260 ILE A O 1
ATOM 2117 N N . ARG A 1 261 ? -22.791 3.240 32.522 1.00 94.50 261 ARG A N 1
ATOM 2118 C CA . ARG A 1 261 ? -23.606 2.067 32.876 1.00 94.50 261 ARG A CA 1
ATOM 2119 C C . ARG A 1 261 ? -22.960 1.222 33.970 1.00 94.50 261 ARG A C 1
ATOM 2121 O O . ARG A 1 261 ? -23.646 0.799 34.896 1.00 94.50 261 ARG A O 1
ATOM 2128 N N . ASP A 1 262 ? -21.654 0.987 33.885 1.00 94.56 262 ASP A N 1
ATOM 2129 C CA . ASP A 1 262 ? -20.924 0.207 34.888 1.00 94.56 262 ASP A CA 1
ATOM 2130 C C . ASP A 1 262 ? -20.962 0.891 36.263 1.00 94.56 262 ASP A C 1
ATOM 2132 O O . ASP A 1 262 ? -21.224 0.241 37.279 1.00 94.56 262 ASP A O 1
ATOM 2136 N N . VAL A 1 263 ? -20.760 2.212 36.294 1.00 95.81 263 VAL A N 1
ATOM 2137 C CA . VAL A 1 263 ? -20.830 3.014 37.522 1.00 95.81 263 VAL A CA 1
ATOM 2138 C C . VAL A 1 263 ? -22.255 3.044 38.078 1.00 95.81 263 VAL A C 1
ATOM 2140 O O . VAL A 1 263 ? -22.434 2.844 39.278 1.00 95.81 263 VAL A O 1
ATOM 2143 N N . GLU A 1 264 ? -23.274 3.226 37.236 1.00 93.19 264 GLU A N 1
ATOM 2144 C CA . GLU A 1 264 ? -24.687 3.177 37.638 1.00 93.19 264 GLU A CA 1
ATOM 2145 C C . GLU A 1 264 ? -25.041 1.827 38.275 1.00 93.19 264 GLU A C 1
ATOM 2147 O O . GLU A 1 264 ? -25.620 1.780 39.363 1.00 93.19 264 GLU A O 1
ATOM 2152 N N . LEU A 1 265 ? -24.633 0.717 37.653 1.00 93.00 265 LEU A N 1
ATOM 2153 C CA . LEU A 1 265 ? -24.842 -0.628 38.192 1.00 93.00 265 LEU A CA 1
ATOM 2154 C C . LEU A 1 265 ? -24.103 -0.840 39.518 1.00 93.00 265 LEU A C 1
ATOM 2156 O O . LEU A 1 265 ? -24.642 -1.470 40.433 1.00 93.00 265 LEU A O 1
ATOM 2160 N N . GLN A 1 266 ? -22.884 -0.312 39.651 1.00 91.94 266 GLN A N 1
ATOM 2161 C CA . GLN A 1 266 ? -22.125 -0.377 40.897 1.00 91.94 266 GLN A CA 1
ATOM 2162 C C . GLN A 1 266 ? -22.804 0.422 42.020 1.00 91.94 266 GLN A C 1
ATOM 2164 O O . GLN A 1 266 ? -22.881 -0.056 43.156 1.00 91.94 266 GLN A O 1
ATOM 2169 N N . MET A 1 267 ? -23.329 1.610 41.713 1.00 91.50 267 MET A N 1
ATOM 2170 C CA . MET A 1 267 ? -24.081 2.425 42.667 1.00 91.50 267 MET A CA 1
ATOM 2171 C C . MET A 1 267 ? -25.358 1.716 43.122 1.00 91.50 267 MET A C 1
ATOM 2173 O O . MET A 1 267 ? -25.567 1.573 44.326 1.00 91.50 267 MET A O 1
ATOM 2177 N N . LEU A 1 268 ? -26.168 1.205 42.187 1.00 90.44 268 LEU A N 1
ATOM 2178 C CA . LEU A 1 268 ? -27.404 0.476 42.503 1.00 90.44 268 LEU A CA 1
ATOM 2179 C C . LEU A 1 268 ? -27.140 -0.739 43.395 1.00 90.44 268 LEU A C 1
ATOM 2181 O O . LEU A 1 268 ? -27.837 -0.945 44.386 1.00 90.44 268 LEU A O 1
ATOM 2185 N N . ARG A 1 269 ? -26.088 -1.503 43.088 1.00 87.50 269 ARG A N 1
ATOM 2186 C CA . ARG A 1 269 ? -25.664 -2.645 43.902 1.00 87.50 269 ARG A CA 1
ATOM 2187 C C . ARG A 1 269 ? -25.304 -2.220 45.328 1.00 87.50 269 ARG A C 1
ATOM 2189 O O . ARG A 1 269 ? -25.701 -2.876 46.282 1.00 87.50 269 ARG A O 1
ATOM 2196 N N . THR A 1 270 ? -24.570 -1.119 45.478 1.00 87.81 270 THR A N 1
ATOM 2197 C CA . THR A 1 270 ? -24.155 -0.610 46.796 1.00 87.81 270 THR A CA 1
ATOM 2198 C C . THR A 1 270 ? -25.356 -0.161 47.633 1.00 87.81 270 THR A C 1
ATOM 2200 O O . THR A 1 270 ? -25.391 -0.423 48.832 1.00 87.81 270 THR A O 1
ATOM 2203 N N . ILE A 1 271 ? -26.358 0.465 47.007 1.00 85.06 271 ILE A N 1
ATOM 2204 C CA . ILE A 1 271 ? -27.598 0.879 47.679 1.00 85.06 271 ILE A CA 1
ATOM 2205 C C . ILE A 1 271 ? -28.396 -0.346 48.145 1.00 85.06 271 ILE A C 1
ATOM 2207 O O . ILE A 1 271 ? -28.760 -0.410 49.314 1.00 85.06 271 ILE A O 1
ATOM 2211 N N . GLN A 1 272 ? -28.584 -1.352 47.282 1.00 78.56 272 GLN A N 1
ATOM 2212 C CA . GLN A 1 272 ? -29.306 -2.585 47.633 1.00 78.56 272 GLN A CA 1
ATOM 2213 C C . GLN A 1 272 ? -28.656 -3.332 48.811 1.00 78.56 272 GLN A C 1
ATOM 2215 O O . GLN A 1 272 ? -29.345 -3.724 49.750 1.00 78.56 272 GLN A O 1
ATOM 2220 N N . PHE A 1 273 ? -27.324 -3.462 48.823 1.00 68.56 273 PHE A N 1
ATOM 2221 C CA . PHE A 1 273 ? -26.610 -4.085 49.947 1.00 68.56 273 PHE A CA 1
ATOM 2222 C C . PHE A 1 273 ? -26.629 -3.239 51.232 1.00 68.56 273 PHE A C 1
ATOM 2224 O O . PHE A 1 273 ? -26.554 -3.791 52.331 1.00 68.56 273 PHE A O 1
ATOM 2231 N N . GLY A 1 274 ? -26.723 -1.910 51.116 1.00 62.84 274 GLY A N 1
ATOM 2232 C CA . GLY A 1 274 ? -26.898 -1.013 52.260 1.00 62.84 274 GLY A CA 1
ATOM 2233 C C . GLY A 1 274 ? -28.293 -1.112 52.885 1.00 62.84 274 GLY A C 1
ATOM 2234 O O . GLY A 1 274 ? -28.422 -1.062 54.108 1.00 62.84 274 GLY A O 1
ATOM 2235 N N . GLU A 1 275 ? -29.328 -1.316 52.066 1.00 59.69 275 GLU A N 1
ATOM 2236 C CA . GLU A 1 275 ? -30.700 -1.537 52.536 1.00 59.69 275 GLU A CA 1
ATOM 2237 C C . GLU A 1 275 ? -30.835 -2.891 53.253 1.00 59.69 275 GLU A C 1
ATOM 2239 O O . GLU A 1 275 ? -31.363 -2.933 54.367 1.00 59.69 275 GLU A O 1
ATOM 2244 N N . GLU A 1 276 ? -30.264 -3.971 52.705 1.00 58.06 276 GLU A N 1
ATOM 2245 C CA . GLU A 1 276 ? -30.292 -5.315 53.311 1.00 58.06 276 GLU A CA 1
ATOM 2246 C C . GLU A 1 276 ? -29.583 -5.396 54.678 1.00 58.06 276 GLU A C 1
ATOM 2248 O O . GLU A 1 276 ? -30.035 -6.129 55.558 1.00 58.06 276 GLU A O 1
ATOM 2253 N N . GLN A 1 277 ? -28.518 -4.616 54.910 1.00 56.44 277 GLN A N 1
ATOM 2254 C CA . GLN A 1 277 ? -27.849 -4.565 56.221 1.00 56.44 277 GLN A CA 1
ATOM 2255 C C . GLN A 1 277 ? -28.611 -3.747 57.273 1.00 56.44 277 GLN A C 1
ATOM 2257 O O . GLN A 1 277 ? -28.436 -3.990 58.466 1.00 56.44 277 GLN A O 1
ATOM 2262 N N . SER A 1 278 ? -29.475 -2.809 56.868 1.00 54.94 278 SER A N 1
ATOM 2263 C CA . SER A 1 278 ? -30.282 -2.012 57.808 1.00 54.94 278 SER A CA 1
ATOM 2264 C C . SER A 1 278 ? -31.560 -2.718 58.283 1.00 54.94 278 SER A C 1
ATOM 2266 O O . SER A 1 278 ? -32.140 -2.321 59.291 1.00 54.94 278 SER A O 1
ATOM 2268 N N . VAL A 1 279 ? -31.988 -3.777 57.585 1.00 56.72 279 VAL A N 1
ATOM 2269 C CA . VAL A 1 279 ? -33.214 -4.540 57.887 1.00 56.72 279 VAL A CA 1
ATOM 2270 C C . VAL A 1 279 ? -32.937 -5.777 58.762 1.00 56.72 279 VAL A C 1
ATOM 2272 O O . VAL A 1 279 ? -33.871 -6.464 59.168 1.00 56.72 279 VAL A O 1
ATOM 2275 N N . ALA A 1 280 ? -31.680 -6.061 59.130 1.00 51.09 280 ALA A N 1
ATOM 2276 C CA . ALA A 1 280 ? -31.369 -7.142 60.068 1.00 51.09 280 ALA A CA 1
ATOM 2277 C C . ALA A 1 280 ? -31.949 -6.828 61.469 1.00 51.09 280 ALA A C 1
ATOM 2279 O O . ALA A 1 280 ? -31.513 -5.864 62.105 1.00 51.09 280 ALA A O 1
ATOM 2280 N N . PRO A 1 281 ? -32.923 -7.606 61.986 1.00 52.22 281 PRO A N 1
ATOM 2281 C CA . PRO A 1 281 ? -33.480 -7.357 63.306 1.00 52.22 281 PRO A CA 1
ATOM 2282 C C . PRO A 1 281 ? -32.437 -7.696 64.372 1.00 52.22 281 PRO A C 1
ATOM 2284 O O . PRO A 1 281 ? -31.782 -8.737 64.306 1.00 52.22 281 PRO A O 1
ATOM 2287 N N . ALA A 1 282 ? -32.309 -6.817 65.368 1.00 54.09 282 ALA A N 1
ATOM 2288 C CA . ALA A 1 282 ? -31.581 -7.090 66.599 1.00 54.09 282 ALA A CA 1
ATOM 2289 C C . ALA A 1 282 ? -32.161 -8.359 67.246 1.00 54.09 282 ALA A C 1
ATOM 2291 O O . ALA A 1 282 ? -33.238 -8.328 67.842 1.00 54.09 282 ALA A O 1
ATOM 2292 N N . ALA A 1 283 ? -31.476 -9.487 67.062 1.00 47.53 283 ALA A N 1
ATOM 2293 C CA . ALA A 1 283 ? -31.788 -10.722 67.755 1.00 47.53 283 ALA A CA 1
ATOM 2294 C C . ALA A 1 283 ? -31.373 -10.562 69.224 1.00 47.53 283 ALA A C 1
ATOM 2296 O O . ALA A 1 283 ? -30.215 -10.255 69.518 1.00 47.53 283 ALA A O 1
ATOM 2297 N N . ALA A 1 284 ? -32.380 -10.693 70.088 1.00 42.50 284 ALA A N 1
ATOM 2298 C CA . ALA A 1 284 ? -32.312 -10.701 71.543 1.00 42.50 284 ALA A CA 1
ATOM 2299 C C . ALA A 1 284 ? -31.567 -11.922 72.101 1.00 42.50 284 ALA A C 1
ATOM 2301 O O . ALA A 1 284 ? -31.539 -12.966 71.408 1.00 42.50 284 ALA A O 1
#

Organism: NCBI:txid2074819